Protein AF-A0A2A5GL91-F1 (afdb_monomer_lite)

Foldseek 3Di:
DDDPPDQDQDEPVCCVVVVVSLVVLCVQQVDPCLLVLNDTRPDPGSLVSLQSVCSNYLQPLSSLLSLLVVCLVQAPHDDPCCVPHPGSLVSLVSSCVVCVLQLSSLQSNLVSCVSNVVLVSSLVSLVSSCVSPVPDLSSLQSNLVSCLVVVVLVSSLVSQLVCLLVVNHDVPSQVSCVVVVNQDVVSVVSSVD

Structure (mmCIF, N/CA/C/O backbone):
data_AF-A0A2A5GL91-F1
#
_entry.id   AF-A0A2A5GL91-F1
#
loop_
_atom_site.group_PDB
_atom_site.id
_atom_site.type_symbol
_atom_site.label_atom_id
_atom_site.label_alt_id
_atom_site.label_comp_id
_atom_site.label_asym_id
_atom_site.label_entity_id
_atom_site.label_seq_id
_atom_site.pdbx_PDB_ins_code
_atom_site.Cartn_x
_atom_site.Cartn_y
_atom_site.Cartn_z
_atom_site.occupancy
_atom_site.B_iso_or_equiv
_atom_site.auth_seq_id
_atom_site.auth_comp_id
_atom_site.auth_asym_id
_atom_site.auth_atom_id
_atom_site.pdbx_PDB_model_num
ATOM 1 N N . MET A 1 1 ? 13.452 -8.573 -39.495 1.00 37.97 1 MET A N 1
ATOM 2 C CA . MET A 1 1 ? 13.545 -8.989 -38.080 1.00 37.97 1 MET A CA 1
ATOM 3 C C . MET A 1 1 ? 12.622 -8.061 -37.308 1.00 37.97 1 MET A C 1
ATOM 5 O O . MET A 1 1 ? 12.926 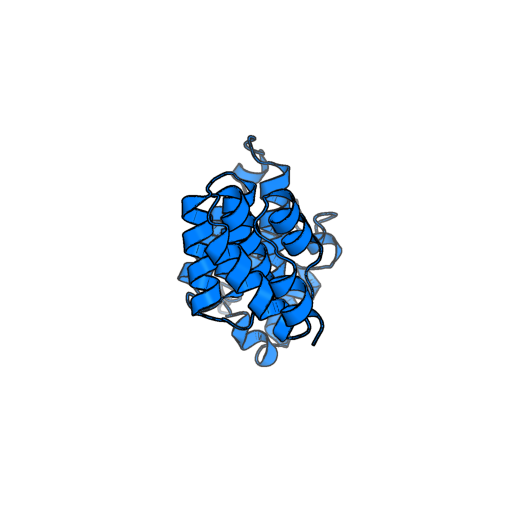-6.880 -37.222 1.00 37.97 1 MET A O 1
ATOM 9 N N . GLN A 1 2 ? 11.429 -8.519 -36.927 1.00 33.16 2 GLN A N 1
ATOM 10 C CA . GLN A 1 2 ? 10.478 -7.681 -36.189 1.00 33.16 2 GLN A CA 1
ATOM 11 C C . GLN A 1 2 ? 11.080 -7.364 -34.820 1.00 33.16 2 GLN A C 1
ATOM 13 O O . GLN A 1 2 ? 11.361 -8.272 -34.041 1.00 33.16 2 GLN A O 1
ATOM 18 N N . VAL A 1 3 ? 11.326 -6.080 -34.561 1.00 39.41 3 VAL A N 1
ATOM 19 C CA . VAL A 1 3 ? 11.657 -5.580 -33.228 1.00 39.41 3 VAL A CA 1
ATOM 20 C C . VAL A 1 3 ? 10.452 -5.913 -32.357 1.00 39.41 3 VAL A C 1
ATOM 22 O O . VAL A 1 3 ? 9.339 -5.483 -32.651 1.00 39.41 3 VAL A O 1
ATOM 25 N N . GLN A 1 4 ? 10.650 -6.751 -31.345 1.00 40.34 4 GLN A N 1
ATOM 26 C CA . GLN A 1 4 ? 9.625 -7.086 -30.366 1.00 40.34 4 GLN A CA 1
ATOM 27 C C . GLN A 1 4 ? 9.397 -5.836 -29.503 1.00 40.34 4 GLN A C 1
ATOM 29 O O . GLN A 1 4 ? 9.987 -5.671 -28.437 1.00 40.34 4 GLN A O 1
ATOM 34 N N . GLU A 1 5 ? 8.637 -4.876 -30.031 1.00 46.44 5 GLU A N 1
ATOM 35 C CA . GLU A 1 5 ? 8.349 -3.622 -29.351 1.00 46.44 5 GLU A CA 1
ATOM 36 C C . GLU A 1 5 ? 7.413 -3.885 -28.166 1.00 46.44 5 GLU A C 1
ATOM 38 O O . GLU A 1 5 ? 6.224 -4.152 -28.330 1.00 46.44 5 GLU A O 1
ATOM 43 N N . ASN A 1 6 ? 7.998 -3.740 -26.973 1.00 61.31 6 ASN A N 1
ATOM 44 C CA . ASN A 1 6 ? 7.427 -3.761 -25.623 1.00 61.31 6 ASN A CA 1
ATOM 45 C C . ASN A 1 6 ? 7.488 -5.112 -24.893 1.00 61.31 6 ASN A C 1
ATOM 47 O O . ASN A 1 6 ? 6.685 -6.018 -25.085 1.00 61.31 6 ASN A O 1
ATOM 51 N N . PHE A 1 7 ? 8.445 -5.195 -23.967 1.00 87.00 7 PHE A N 1
ATOM 52 C CA . PHE A 1 7 ? 8.524 -6.235 -22.950 1.00 87.00 7 PHE A CA 1
ATOM 53 C C . PHE A 1 7 ? 7.403 -6.029 -21.908 1.00 87.00 7 PHE A C 1
ATOM 55 O O . PHE A 1 7 ? 7.439 -5.067 -21.136 1.00 87.00 7 PHE A O 1
ATOM 62 N N . GLY A 1 8 ? 6.407 -6.922 -21.896 1.00 90.62 8 GLY A N 1
ATOM 63 C CA . GLY A 1 8 ? 5.204 -6.828 -21.053 1.00 90.62 8 GLY A CA 1
ATOM 64 C C . GLY A 1 8 ? 4.044 -6.049 -21.708 1.00 90.62 8 GLY A C 1
ATOM 65 O O . GLY A 1 8 ? 4.096 -5.761 -22.903 1.00 90.62 8 GLY A O 1
ATOM 66 N N . PRO A 1 9 ? 2.985 -5.682 -20.958 1.00 95.62 9 PRO A N 1
ATOM 67 C CA . PRO A 1 9 ? 2.848 -5.811 -19.508 1.00 95.62 9 PRO A CA 1
ATOM 68 C C . PRO A 1 9 ? 2.489 -7.233 -19.040 1.00 95.62 9 PRO A C 1
ATOM 70 O O . PRO A 1 9 ? 1.650 -7.900 -19.638 1.00 95.62 9 PRO A O 1
ATOM 73 N N . PHE A 1 10 ? 3.067 -7.655 -17.916 1.00 97.06 10 PHE A N 1
ATOM 74 C CA . PHE A 1 10 ? 2.795 -8.917 -17.227 1.00 97.06 10 PHE A CA 1
ATOM 75 C C . PHE A 1 10 ? 2.098 -8.677 -15.881 1.00 97.06 10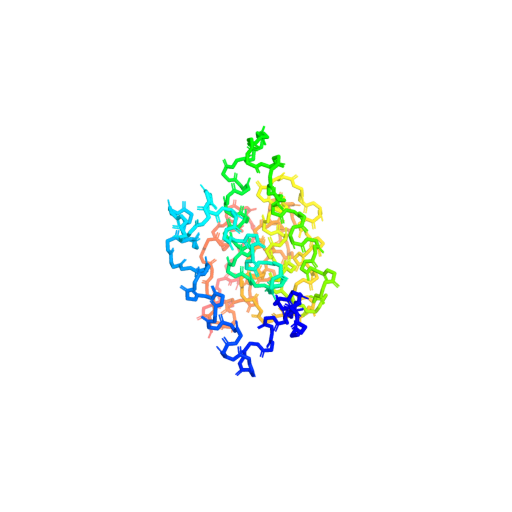 PHE A C 1
ATOM 77 O O . PHE A 1 10 ? 2.367 -7.685 -15.198 1.00 97.06 10 PHE A O 1
ATOM 84 N N . ASP A 1 11 ? 1.224 -9.603 -15.477 1.00 97.69 11 ASP A N 1
ATOM 85 C CA . ASP A 1 11 ? 0.590 -9.577 -14.154 1.00 97.69 11 ASP A CA 1
ATOM 86 C C . ASP A 1 11 ? 1.491 -10.222 -13.097 1.00 97.69 11 ASP A C 1
ATOM 88 O O . ASP A 1 11 ? 1.809 -11.411 -13.153 1.00 97.69 11 ASP A O 1
ATOM 92 N N . TYR A 1 12 ? 1.880 -9.433 -12.094 1.00 97.94 12 TYR A N 1
ATOM 93 C CA . TYR A 1 12 ? 2.732 -9.854 -10.984 1.00 97.94 12 TYR A CA 1
ATOM 94 C C . TYR A 1 12 ? 2.115 -10.977 -10.133 1.00 97.94 12 TYR A C 1
ATOM 96 O O . TYR A 1 12 ? 2.836 -11.746 -9.481 1.00 97.94 12 TYR A O 1
ATOM 104 N N . LEU A 1 13 ? 0.792 -11.142 -10.158 1.00 96.88 13 LEU A N 1
ATOM 105 C CA . LEU A 1 13 ? 0.115 -12.281 -9.541 1.00 96.88 13 LEU A CA 1
ATOM 106 C C . LEU A 1 13 ? 0.480 -13.603 -10.238 1.00 96.88 13 LEU A C 1
ATOM 108 O O . LEU A 1 13 ? 0.538 -14.638 -9.577 1.00 96.88 13 LEU A O 1
ATOM 112 N N . LEU A 1 14 ? 0.830 -13.563 -11.527 1.00 97.25 14 LEU A N 1
ATOM 113 C CA . LEU A 1 14 ? 1.235 -14.721 -12.334 1.00 97.25 14 LEU A CA 1
ATOM 114 C C . LEU A 1 14 ? 2.748 -14.968 -12.342 1.00 97.25 14 LEU A C 1
ATOM 116 O O . LEU A 1 14 ? 3.211 -15.904 -12.990 1.00 97.25 14 LEU A O 1
ATOM 120 N N . ARG A 1 15 ? 3.536 -14.181 -11.599 1.00 97.00 15 ARG A N 1
ATOM 121 C CA . ARG A 1 15 ? 5.010 -14.211 -11.645 1.00 97.00 15 ARG A CA 1
ATOM 122 C C . ARG A 1 15 ? 5.649 -15.588 -11.449 1.00 97.00 15 ARG A C 1
ATOM 124 O O . ARG A 1 15 ? 6.719 -15.841 -11.984 1.00 97.00 15 ARG A O 1
ATOM 131 N N . LYS A 1 16 ? 5.006 -16.484 -10.689 1.00 97.25 16 LYS A N 1
ATOM 132 C CA . LYS A 1 16 ? 5.509 -17.852 -10.468 1.00 97.25 16 LYS A CA 1
ATOM 133 C C . LYS A 1 16 ? 5.581 -18.658 -11.771 1.00 97.25 16 LYS A C 1
ATOM 135 O O . LYS A 1 16 ? 6.434 -19.528 -11.884 1.00 97.25 16 LYS A O 1
ATOM 140 N N . ASN A 1 17 ? 4.729 -18.330 -12.742 1.00 97.56 17 ASN A N 1
ATOM 141 C CA . ASN A 1 17 ? 4.685 -18.949 -14.067 1.00 97.56 17 ASN A CA 1
ATOM 142 C C . ASN A 1 17 ? 5.535 -18.191 -15.099 1.00 97.56 17 ASN A C 1
ATOM 144 O O . ASN A 1 17 ? 5.635 -18.624 -16.239 1.00 97.56 17 ASN A O 1
ATOM 148 N N . LEU A 1 18 ? 6.123 -17.059 -14.705 1.00 96.88 18 LEU A N 1
ATOM 149 C CA . LEU A 1 18 ? 6.884 -16.147 -15.559 1.00 96.88 18 LEU A CA 1
ATOM 150 C C . LEU A 1 18 ? 8.255 -15.805 -14.929 1.00 96.88 18 LEU A C 1
ATOM 152 O O . LEU A 1 18 ? 8.594 -14.627 -14.763 1.00 96.88 18 LEU A O 1
ATOM 156 N N . PRO A 1 19 ? 9.044 -16.805 -14.479 1.00 96.88 19 PRO A N 1
ATOM 157 C CA . PRO A 1 19 ? 10.279 -16.552 -13.736 1.00 96.88 19 PRO A CA 1
ATOM 158 C C . PRO A 1 19 ? 11.371 -15.918 -14.604 1.00 96.88 19 PRO A C 1
ATOM 160 O O . PRO A 1 19 ? 12.200 -15.162 -14.095 1.00 96.88 19 PRO A O 1
ATOM 163 N N . ASN A 1 20 ? 11.374 -16.194 -15.911 1.00 95.69 20 ASN A N 1
ATOM 164 C CA . ASN A 1 20 ? 12.341 -15.619 -16.841 1.00 95.69 20 ASN A CA 1
ATOM 165 C C . ASN A 1 20 ? 12.035 -14.140 -17.079 1.00 95.69 20 ASN A C 1
ATOM 167 O O . ASN A 1 20 ? 12.923 -13.297 -16.962 1.00 95.69 20 ASN A O 1
ATOM 171 N N . GLU A 1 21 ? 10.768 -13.817 -17.325 1.00 96.62 21 GLU A N 1
ATOM 172 C CA . GLU A 1 21 ? 10.291 -12.461 -17.561 1.00 96.62 21 GLU A CA 1
ATOM 173 C C . GLU A 1 21 ? 10.467 -11.596 -16.309 1.00 96.62 21 GLU A C 1
ATOM 175 O O . GLU A 1 21 ? 10.938 -10.457 -16.383 1.00 96.62 21 GLU A O 1
ATOM 180 N N . LEU A 1 22 ? 10.140 -12.141 -15.132 1.00 97.31 22 LEU A N 1
ATOM 181 C CA . LEU A 1 22 ? 10.366 -11.436 -13.875 1.00 97.31 22 LEU A CA 1
ATOM 182 C C . LEU A 1 22 ? 11.867 -11.254 -13.647 1.00 97.31 22 LEU A C 1
ATOM 184 O O . LEU A 1 22 ? 12.324 -10.163 -13.311 1.00 97.31 22 LEU A O 1
ATOM 188 N N . GLY A 1 23 ? 12.637 -12.319 -13.877 1.00 96.38 23 GLY A N 1
ATOM 189 C CA . GLY A 1 23 ? 14.073 -12.341 -13.669 1.00 96.38 23 GLY A CA 1
ATOM 190 C C . GLY A 1 23 ? 14.830 -11.337 -14.531 1.00 96.38 23 GLY A C 1
ATOM 191 O O . GLY A 1 23 ? 15.835 -10.819 -14.058 1.00 96.38 23 GLY A O 1
ATOM 192 N N . ILE A 1 24 ? 14.378 -11.039 -15.753 1.00 94.12 24 ILE A N 1
ATOM 193 C CA . ILE A 1 24 ? 14.968 -9.988 -16.598 1.00 94.12 24 ILE A CA 1
ATOM 194 C C . ILE A 1 24 ? 14.813 -8.623 -15.919 1.00 94.12 24 ILE A C 1
ATOM 196 O O . ILE A 1 24 ? 15.778 -7.874 -15.783 1.00 94.12 24 ILE A O 1
ATOM 200 N N . VAL A 1 25 ? 13.615 -8.305 -15.434 1.00 95.00 25 VAL A N 1
ATOM 201 C CA . VAL A 1 25 ? 13.350 -6.994 -14.834 1.00 95.00 25 VAL A CA 1
ATOM 202 C C . VAL A 1 25 ? 14.010 -6.861 -13.466 1.00 95.00 25 VAL A C 1
ATOM 204 O O . VAL A 1 25 ? 14.700 -5.874 -13.230 1.00 95.00 25 VAL A O 1
ATOM 207 N N . GLU A 1 26 ? 13.874 -7.847 -12.578 1.00 96.88 26 GLU A N 1
ATOM 208 C CA . GLU A 1 26 ? 14.447 -7.764 -11.228 1.00 96.88 26 GLU A CA 1
ATOM 209 C C . GLU A 1 26 ? 15.986 -7.816 -11.223 1.00 96.88 26 GLU A C 1
ATOM 211 O O . GLU A 1 26 ? 16.608 -7.219 -10.346 1.00 96.88 26 GLU A O 1
ATOM 216 N N . ARG A 1 27 ? 16.629 -8.453 -12.215 1.00 95.19 27 ARG A N 1
ATOM 217 C CA . ARG A 1 27 ? 18.102 -8.468 -12.312 1.00 95.19 27 ARG A CA 1
ATOM 218 C C . ARG A 1 27 ? 18.687 -7.208 -12.937 1.00 95.19 27 ARG A C 1
ATOM 220 O O . ARG A 1 27 ? 19.721 -6.745 -12.467 1.00 95.19 27 ARG A O 1
ATOM 227 N N . TYR A 1 28 ? 18.063 -6.675 -13.987 1.00 94.00 28 TYR A N 1
ATOM 228 C CA . TYR A 1 28 ? 18.673 -5.612 -14.796 1.00 94.00 28 TYR A CA 1
ATOM 229 C C . TYR A 1 28 ? 18.075 -4.222 -14.569 1.00 94.00 28 TYR A C 1
ATOM 231 O O . TYR A 1 28 ? 18.703 -3.234 -14.938 1.00 94.00 28 TYR A O 1
ATOM 239 N N . HIS A 1 29 ? 16.907 -4.128 -13.927 1.00 95.06 29 HIS A N 1
ATOM 240 C CA . HIS A 1 29 ? 16.239 -2.852 -13.663 1.00 95.06 29 HIS A CA 1
ATOM 241 C C . HIS A 1 29 ? 15.840 -2.686 -12.195 1.00 95.06 29 HIS A C 1
ATOM 243 O O . HIS A 1 29 ? 16.032 -1.619 -11.631 1.00 95.06 29 HIS A O 1
ATOM 249 N N . PHE A 1 30 ? 15.336 -3.717 -11.520 1.00 97.56 30 PHE A N 1
ATOM 250 C CA . PHE A 1 30 ? 14.833 -3.599 -10.148 1.00 97.56 30 PHE A CA 1
ATOM 251 C C . PHE A 1 30 ? 15.733 -4.287 -9.111 1.00 97.56 30 PHE A C 1
ATOM 253 O O . PHE A 1 30 ? 15.306 -5.168 -8.365 1.00 97.56 30 PHE A O 1
ATOM 260 N N . THR A 1 31 ? 16.998 -3.860 -9.062 1.00 97.25 31 THR A N 1
ATOM 261 C CA . THR A 1 31 ? 17.990 -4.346 -8.090 1.00 97.25 31 THR A CA 1
ATOM 262 C C . THR A 1 31 ? 17.689 -3.852 -6.665 1.00 97.25 31 THR A C 1
ATOM 264 O O . THR A 1 31 ? 16.931 -2.891 -6.487 1.00 97.25 31 THR A O 1
ATOM 267 N N . PRO A 1 32 ? 18.317 -4.426 -5.617 1.00 97.69 32 PRO A N 1
ATOM 268 C CA . PRO A 1 32 ? 18.161 -3.937 -4.244 1.00 97.69 32 PRO A CA 1
ATOM 269 C C . PRO A 1 32 ? 18.491 -2.445 -4.070 1.00 97.69 32 PRO A C 1
ATOM 271 O O . PRO A 1 32 ? 17.826 -1.748 -3.305 1.00 97.69 32 PRO A O 1
ATOM 274 N N . GLN A 1 33 ? 19.482 -1.926 -4.802 1.00 97.50 33 GLN A N 1
ATOM 275 C CA . GLN A 1 33 ? 19.852 -0.508 -4.784 1.00 97.50 33 GLN A CA 1
ATOM 276 C C . GLN A 1 33 ? 18.739 0.368 -5.372 1.00 97.50 33 GLN A C 1
ATOM 278 O O . GLN A 1 33 ? 18.434 1.427 -4.817 1.00 97.50 33 GLN A O 1
ATOM 283 N N . VAL A 1 34 ? 18.097 -0.088 -6.450 1.00 97.94 34 VAL A N 1
ATOM 284 C CA . VAL A 1 34 ? 16.959 0.605 -7.067 1.00 97.94 34 VAL A CA 1
ATOM 285 C C . VAL A 1 34 ? 15.742 0.570 -6.147 1.00 97.94 34 VAL A C 1
ATOM 287 O O . VAL A 1 34 ? 15.126 1.606 -5.892 1.00 97.94 34 VAL A O 1
ATOM 290 N N . GLU A 1 35 ? 15.429 -0.593 -5.574 1.00 98.25 35 GLU A N 1
ATOM 291 C CA . GLU A 1 35 ? 14.321 -0.767 -4.631 1.00 98.25 35 GLU A CA 1
ATOM 292 C C . GLU A 1 35 ? 14.457 0.155 -3.406 1.00 98.25 35 GLU A C 1
ATOM 294 O O . GLU A 1 35 ? 13.474 0.738 -2.928 1.00 98.25 35 GLU A O 1
ATOM 299 N N . GLN A 1 36 ? 15.685 0.337 -2.917 1.00 97.62 36 GLN A N 1
ATOM 300 C CA . GLN A 1 36 ? 15.999 1.207 -1.784 1.00 97.62 36 GLN A CA 1
ATOM 301 C C . GLN A 1 36 ? 16.105 2.697 -2.148 1.00 97.62 36 GLN A C 1
ATOM 303 O O . GLN A 1 36 ? 16.205 3.519 -1.233 1.00 97.62 36 GLN A O 1
ATOM 308 N N . LEU A 1 37 ? 15.977 3.051 -3.434 1.00 96.38 37 LEU A N 1
ATOM 309 C CA . LEU A 1 37 ? 16.132 4.407 -3.972 1.00 96.38 37 LEU A CA 1
ATOM 310 C C . LEU A 1 37 ? 17.553 4.974 -3.772 1.00 96.38 37 LEU A C 1
ATOM 312 O O . LEU A 1 37 ? 17.698 6.159 -3.484 1.00 96.38 37 LEU A O 1
ATOM 316 N N . ILE A 1 38 ? 18.583 4.127 -3.883 1.00 95.31 38 ILE A N 1
ATOM 317 C CA . ILE A 1 38 ? 19.993 4.492 -3.656 1.00 95.31 38 ILE A CA 1
ATOM 318 C C . ILE A 1 38 ? 20.693 4.864 -4.967 1.00 95.31 38 ILE A C 1
ATOM 320 O O . ILE A 1 38 ? 21.258 5.948 -5.067 1.00 95.31 38 ILE A O 1
ATOM 324 N N . ALA A 1 39 ? 20.665 3.980 -5.968 1.00 92.56 39 ALA A N 1
ATOM 325 C CA . ALA A 1 39 ? 21.364 4.180 -7.241 1.00 92.56 39 ALA A CA 1
ATOM 326 C C . ALA A 1 39 ? 20.628 3.479 -8.403 1.00 92.56 39 ALA A C 1
ATOM 328 O O . ALA A 1 39 ? 20.011 2.435 -8.169 1.00 92.56 39 ALA A O 1
ATOM 329 N N . PRO A 1 40 ? 20.670 4.030 -9.635 1.00 92.12 40 PRO A N 1
ATOM 330 C CA . PRO A 1 40 ? 20.182 3.350 -10.835 1.00 92.12 40 PRO A CA 1
ATOM 331 C C . PRO A 1 40 ? 21.152 2.253 -11.306 1.00 92.12 40 PRO A C 1
ATOM 333 O O . PRO A 1 40 ? 22.298 2.202 -10.862 1.00 92.12 40 PRO A O 1
ATOM 336 N N . VAL A 1 41 ? 20.701 1.400 -12.234 1.00 87.75 41 VAL A N 1
ATOM 337 C CA . VAL A 1 41 ? 21.559 0.390 -12.883 1.00 87.75 41 VAL A CA 1
ATOM 338 C C . VAL A 1 41 ? 22.235 0.974 -14.119 1.00 87.75 41 VAL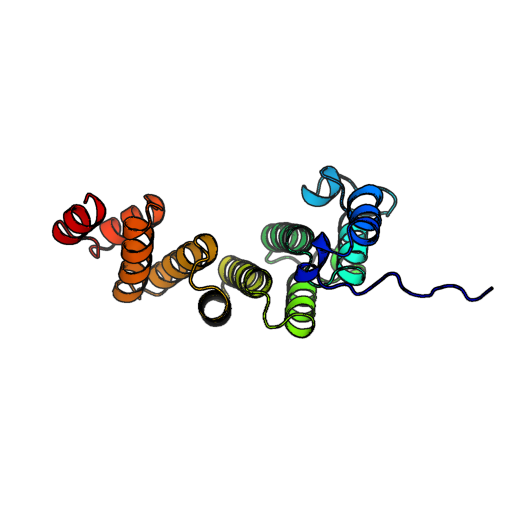 A C 1
ATOM 340 O O . VAL A 1 41 ? 23.455 0.935 -14.237 1.00 87.75 41 VAL A O 1
ATOM 343 N N . SER A 1 42 ? 21.443 1.513 -15.046 1.00 82.12 42 SER A N 1
ATOM 344 C CA . SER A 1 42 ? 21.928 2.003 -16.346 1.00 82.12 42 SER A CA 1
ATOM 345 C C . SER A 1 42 ? 21.266 3.307 -16.790 1.00 82.12 42 SER A C 1
ATOM 347 O O . SER A 1 42 ? 21.828 4.065 -17.577 1.00 82.12 42 SER A O 1
ATOM 349 N N . SER A 1 43 ? 20.073 3.601 -16.279 1.00 79.38 43 SER A N 1
ATOM 350 C CA . SER A 1 43 ? 19.371 4.851 -16.534 1.00 79.38 43 SER A CA 1
ATOM 351 C C . SER A 1 43 ? 19.981 6.026 -15.766 1.00 79.38 43 SER A C 1
ATOM 353 O O . SER A 1 43 ? 20.660 5.875 -14.754 1.00 79.38 43 SER A O 1
ATOM 355 N N . VAL A 1 44 ? 19.666 7.240 -16.224 1.00 85.06 44 VAL A N 1
ATOM 356 C CA . VAL A 1 44 ? 20.131 8.496 -15.606 1.00 85.06 44 VAL A CA 1
ATOM 357 C C . VAL A 1 44 ? 19.624 8.665 -14.165 1.00 85.06 44 VAL A C 1
ATOM 359 O O . VAL A 1 44 ? 20.203 9.418 -13.389 1.00 85.06 44 VAL A O 1
ATOM 362 N N . HIS A 1 45 ? 18.516 8.014 -13.796 1.00 91.62 45 HIS A N 1
ATOM 363 C CA . HIS A 1 45 ? 17.877 8.218 -12.500 1.00 91.62 45 HIS A CA 1
ATOM 364 C C . HIS A 1 45 ? 17.140 6.965 -12.029 1.00 91.62 45 HIS A C 1
ATOM 366 O O . HIS A 1 45 ? 16.488 6.302 -12.829 1.00 91.62 45 HIS A O 1
ATOM 372 N N . VAL A 1 46 ? 17.128 6.705 -10.718 1.00 95.00 46 VAL A N 1
ATOM 373 C CA . VAL A 1 46 ? 16.503 5.503 -10.131 1.00 95.00 46 VAL A CA 1
ATOM 374 C C . VAL A 1 46 ? 15.019 5.344 -10.493 1.00 95.00 46 VAL A C 1
ATOM 376 O O . VAL A 1 46 ? 14.541 4.243 -10.746 1.00 95.00 46 VAL A O 1
ATOM 379 N N . LEU A 1 47 ? 14.288 6.456 -10.612 1.00 95.50 47 LEU A N 1
ATOM 380 C CA . LEU A 1 47 ? 12.883 6.444 -11.043 1.00 95.50 47 LEU A CA 1
ATOM 381 C C . LEU A 1 47 ? 12.700 5.984 -12.497 1.00 95.50 47 LEU A C 1
ATOM 383 O O . LEU A 1 47 ? 11.608 5.545 -12.850 1.00 95.50 47 LEU A O 1
ATOM 387 N N . GLY A 1 48 ? 13.738 6.063 -13.331 1.00 95.19 48 GLY A N 1
ATOM 388 C CA . GLY A 1 48 ? 13.739 5.512 -14.683 1.00 95.19 48 GLY A CA 1
ATOM 389 C C . GLY A 1 48 ? 13.696 3.989 -14.673 1.00 95.19 48 GLY A C 1
ATOM 390 O O . GLY A 1 48 ? 12.847 3.410 -15.348 1.00 95.19 48 GLY A O 1
ATOM 391 N N . GLU A 1 49 ? 14.514 3.356 -13.832 1.00 95.50 49 GLU A N 1
ATOM 392 C CA . GLU A 1 49 ? 14.503 1.900 -13.639 1.00 95.50 49 GLU A CA 1
ATOM 393 C C . GLU A 1 49 ? 13.167 1.398 -13.086 1.00 95.50 49 GLU A C 1
ATOM 395 O O . GLU A 1 49 ? 12.588 0.418 -13.563 1.00 95.50 49 GLU A O 1
ATOM 400 N N . ILE A 1 50 ? 12.632 2.114 -12.094 1.00 97.31 50 ILE A N 1
ATOM 401 C CA . ILE A 1 50 ? 11.335 1.780 -11.505 1.00 97.31 50 ILE A CA 1
ATOM 402 C C . ILE A 1 50 ? 10.219 1.991 -12.539 1.00 97.31 50 ILE A C 1
ATOM 404 O O . ILE A 1 50 ? 9.323 1.160 -12.656 1.00 97.31 50 ILE A O 1
ATOM 408 N N . SER A 1 51 ? 10.292 3.050 -13.352 1.00 96.38 51 SER A N 1
ATOM 409 C CA . SER A 1 51 ? 9.329 3.284 -14.436 1.00 96.38 51 SER A CA 1
ATOM 410 C C . SER A 1 51 ? 9.388 2.193 -15.504 1.00 96.38 51 SER A C 1
ATOM 412 O O . SER A 1 51 ? 8.341 1.783 -15.997 1.00 96.38 51 SER A O 1
ATOM 414 N N . TYR A 1 52 ? 10.579 1.709 -15.870 1.00 95.56 52 TYR A N 1
ATOM 415 C CA . TYR A 1 52 ? 10.725 0.566 -16.775 1.00 95.56 52 TYR A CA 1
ATOM 416 C C . TYR A 1 52 ? 10.064 -0.681 -16.179 1.00 95.56 52 TYR A C 1
ATOM 418 O O . TYR A 1 52 ? 9.207 -1.302 -16.808 1.00 95.56 52 TYR A O 1
ATOM 426 N N . THR A 1 53 ? 10.378 -0.967 -14.915 1.00 97.19 53 THR A N 1
ATOM 427 C CA . THR A 1 53 ? 9.810 -2.083 -14.154 1.00 97.19 53 THR A CA 1
ATOM 428 C C . THR A 1 53 ? 8.282 -2.040 -14.139 1.00 97.19 53 THR A C 1
ATOM 430 O O . THR A 1 53 ? 7.644 -3.050 -14.406 1.00 97.19 5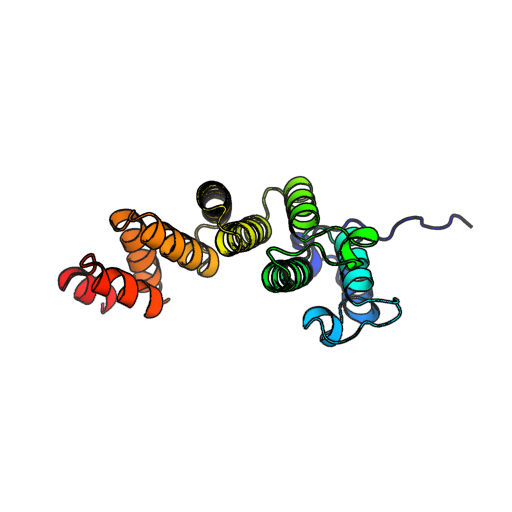3 THR A O 1
ATOM 433 N N . LEU A 1 54 ? 7.678 -0.870 -13.912 1.00 97.88 54 LEU A N 1
ATOM 434 C CA . LEU A 1 54 ? 6.220 -0.692 -13.850 1.00 97.88 54 LEU A CA 1
ATOM 435 C C . LEU A 1 54 ? 5.531 -0.617 -15.222 1.00 97.88 54 LEU A C 1
ATOM 437 O O . LEU A 1 54 ? 4.314 -0.777 -15.314 1.00 97.88 54 LEU A O 1
ATOM 441 N N . LYS A 1 55 ? 6.275 -0.392 -16.310 1.00 97.00 55 LYS A N 1
ATOM 442 C CA . LYS A 1 55 ? 5.753 -0.602 -17.671 1.00 97.00 55 LYS A CA 1
ATOM 443 C C . LYS A 1 55 ? 5.650 -2.093 -17.979 1.00 97.00 55 LYS A C 1
ATOM 445 O O . LYS A 1 55 ? 4.615 -2.517 -18.488 1.00 97.00 55 LYS A O 1
ATOM 450 N N . ALA A 1 56 ? 6.688 -2.851 -17.624 1.00 97.12 56 ALA A N 1
ATOM 451 C CA . ALA A 1 56 ? 6.758 -4.293 -17.825 1.00 97.12 56 ALA A CA 1
ATOM 452 C C . ALA A 1 56 ? 5.847 -5.077 -16.868 1.00 97.12 56 ALA A C 1
ATOM 454 O O . ALA A 1 56 ? 5.242 -6.059 -17.274 1.00 97.12 56 ALA A O 1
ATOM 455 N N . TRP A 1 57 ? 5.715 -4.635 -15.618 1.00 98.12 57 TRP A N 1
ATOM 456 C CA . TRP A 1 57 ? 4.943 -5.290 -14.561 1.00 98.12 57 TRP A CA 1
ATOM 457 C C . TRP A 1 57 ? 4.106 -4.250 -13.800 1.00 98.12 57 TRP A C 1
ATOM 459 O O . TRP A 1 57 ? 4.531 -3.754 -12.751 1.00 98.12 57 TRP A O 1
ATOM 469 N N . PRO A 1 58 ? 2.918 -3.871 -14.308 1.00 98.50 58 PRO A N 1
ATOM 470 C CA . PRO A 1 58 ? 2.165 -2.739 -13.766 1.00 98.50 58 PRO A CA 1
ATOM 471 C C . PRO A 1 58 ? 1.783 -2.867 -12.291 1.00 98.50 58 PRO A C 1
ATOM 473 O O . PRO A 1 58 ? 1.772 -1.863 -11.586 1.00 98.50 58 PRO A O 1
ATOM 476 N N . ASN A 1 59 ? 1.509 -4.079 -11.806 1.00 98.44 59 ASN A N 1
ATOM 477 C CA . ASN A 1 59 ? 1.216 -4.367 -10.400 1.00 98.44 59 ASN A CA 1
ATOM 478 C C . ASN A 1 59 ? 2.419 -4.935 -9.624 1.00 98.44 59 ASN A C 1
ATOM 480 O O . ASN A 1 59 ? 2.248 -5.623 -8.619 1.00 98.44 59 ASN A O 1
ATOM 484 N N . HIS A 1 60 ? 3.656 -4.639 -10.039 1.00 98.62 60 HIS A N 1
ATOM 485 C CA . HIS A 1 60 ? 4.850 -5.027 -9.288 1.00 98.62 60 HIS A CA 1
ATOM 486 C C . HIS A 1 60 ? 4.908 -4.311 -7.931 1.00 98.62 60 HIS A C 1
ATOM 488 O O . HIS A 1 60 ? 5.456 -3.215 -7.798 1.00 98.62 60 HIS A O 1
ATOM 494 N N . HIS A 1 61 ? 4.370 -4.952 -6.893 1.00 98.31 61 HIS A N 1
ATOM 495 C CA . HIS A 1 61 ? 4.154 -4.337 -5.581 1.00 98.31 61 HIS A CA 1
ATOM 496 C C . HIS A 1 61 ? 5.417 -3.715 -4.958 1.00 98.31 61 HIS A C 1
ATOM 498 O O . HIS A 1 61 ? 5.340 -2.625 -4.397 1.00 98.31 61 HIS A O 1
ATOM 504 N N . ARG A 1 62 ? 6.594 -4.345 -5.103 1.00 98.62 62 ARG A N 1
ATOM 505 C CA . ARG A 1 62 ? 7.869 -3.788 -4.605 1.00 98.62 62 ARG A CA 1
ATOM 506 C C . ARG A 1 62 ? 8.236 -2.464 -5.286 1.00 98.62 62 ARG A C 1
ATOM 508 O O . ARG A 1 62 ? 8.464 -1.470 -4.605 1.00 98.62 62 ARG A O 1
ATOM 515 N N . ALA A 1 63 ? 8.200 -2.420 -6.618 1.00 98.69 63 ALA A N 1
ATOM 516 C CA . ALA A 1 63 ? 8.447 -1.214 -7.404 1.00 98.69 63 ALA A CA 1
ATOM 517 C C . ALA A 1 63 ? 7.417 -0.107 -7.124 1.00 98.69 63 ALA A C 1
ATOM 519 O O . ALA A 1 63 ? 7.787 1.056 -6.946 1.00 98.69 63 ALA A O 1
ATOM 520 N N . LEU A 1 64 ? 6.134 -0.464 -6.987 1.00 98.81 64 LEU A N 1
ATOM 521 C CA . LEU A 1 64 ? 5.084 0.468 -6.563 1.00 98.81 64 LEU A CA 1
ATOM 522 C C . LEU A 1 64 ? 5.364 1.039 -5.168 1.00 98.81 64 LEU A C 1
ATOM 524 O O . LEU A 1 64 ? 5.212 2.242 -4.952 1.00 98.81 64 LEU A O 1
ATOM 528 N N . ASN A 1 65 ? 5.820 0.208 -4.229 1.00 98.75 65 ASN A N 1
ATOM 529 C CA . ASN A 1 65 ? 6.192 0.649 -2.890 1.00 98.75 65 ASN A CA 1
ATOM 530 C C . ASN A 1 65 ? 7.427 1.571 -2.903 1.00 98.75 65 ASN A C 1
ATOM 532 O O . ASN A 1 65 ? 7.472 2.544 -2.150 1.00 98.75 65 ASN A O 1
ATOM 536 N N . SER A 1 66 ? 8.407 1.341 -3.782 1.00 98.62 66 SER A N 1
ATOM 537 C CA . SER A 1 66 ? 9.525 2.275 -3.982 1.00 98.62 66 SER A CA 1
ATOM 538 C C . SER A 1 66 ? 9.042 3.631 -4.509 1.00 98.62 66 SER A C 1
ATOM 540 O O . SER A 1 66 ? 9.424 4.661 -3.948 1.00 98.62 66 SER A O 1
ATOM 542 N N . MET A 1 67 ? 8.134 3.659 -5.496 1.00 98.31 67 MET A N 1
ATOM 543 C CA . MET A 1 67 ? 7.514 4.914 -5.959 1.00 98.31 67 MET A CA 1
ATOM 544 C C . MET A 1 67 ? 6.751 5.616 -4.837 1.00 98.31 67 MET A C 1
ATOM 546 O O . MET A 1 67 ? 6.898 6.824 -4.656 1.00 98.31 67 MET A O 1
ATOM 550 N N . LEU A 1 68 ? 5.968 4.870 -4.055 1.00 98.31 68 LEU A N 1
ATOM 551 C CA . LEU A 1 68 ? 5.239 5.388 -2.900 1.00 98.31 68 LEU A CA 1
ATOM 552 C C . LEU A 1 68 ? 6.192 6.039 -1.895 1.00 98.31 68 LEU A C 1
ATOM 554 O O . LEU A 1 68 ? 5.982 7.189 -1.511 1.00 98.31 68 LEU A O 1
ATOM 558 N N . ARG A 1 69 ? 7.259 5.341 -1.489 1.00 97.94 69 ARG A N 1
ATOM 559 C CA . ARG A 1 69 ? 8.254 5.856 -0.532 1.00 97.94 69 ARG A CA 1
ATOM 560 C C . ARG A 1 69 ? 8.912 7.134 -1.039 1.00 97.94 69 ARG A C 1
ATOM 562 O O . ARG A 1 69 ? 9.064 8.076 -0.263 1.00 97.94 69 ARG A O 1
ATOM 569 N N . HIS A 1 70 ? 9.264 7.186 -2.323 1.00 97.19 70 HIS A N 1
ATOM 570 C CA . HIS A 1 70 ? 9.758 8.409 -2.951 1.00 97.19 70 HIS A CA 1
ATOM 571 C C . HIS A 1 70 ? 8.716 9.532 -2.859 1.00 97.19 70 HIS A C 1
ATOM 573 O O . HIS A 1 70 ? 9.009 10.616 -2.360 1.00 97.19 70 HIS A O 1
ATOM 579 N N . ARG A 1 71 ? 7.473 9.257 -3.267 1.00 96.50 71 ARG A N 1
ATOM 580 C CA . ARG A 1 71 ? 6.394 10.249 -3.308 1.00 96.50 71 ARG A CA 1
ATOM 581 C C . ARG A 1 71 ? 6.061 10.838 -1.942 1.00 96.50 71 ARG A C 1
ATOM 583 O O . ARG A 1 71 ? 5.827 12.043 -1.871 1.00 96.50 71 ARG A O 1
ATOM 590 N N . VAL A 1 72 ? 6.054 10.014 -0.893 1.00 96.25 72 VAL A N 1
ATOM 591 C CA . VAL A 1 72 ? 5.834 10.447 0.496 1.00 96.25 72 VAL A CA 1
ATOM 592 C C . VAL A 1 72 ? 6.978 11.341 0.980 1.00 96.25 72 VAL A C 1
ATOM 594 O O . VAL A 1 72 ? 6.713 12.368 1.595 1.00 96.25 72 VAL A O 1
ATOM 597 N N . ARG A 1 73 ? 8.241 11.011 0.664 1.00 95.69 73 ARG A N 1
ATOM 598 C CA . ARG A 1 73 ? 9.406 11.851 1.016 1.00 95.69 73 ARG A CA 1
ATOM 599 C C . ARG A 1 73 ? 9.376 13.216 0.332 1.00 95.69 73 ARG A C 1
ATOM 601 O O . ARG A 1 73 ? 9.799 14.198 0.927 1.00 95.69 73 ARG A O 1
ATOM 608 N N . THR A 1 74 ? 8.877 13.277 -0.901 1.00 94.62 74 THR A N 1
ATOM 609 C CA . THR A 1 74 ? 8.759 14.519 -1.678 1.00 94.62 74 THR A CA 1
ATOM 610 C C . THR A 1 74 ? 7.340 15.099 -1.639 1.00 94.62 74 THR A C 1
ATOM 612 O O . THR A 1 74 ? 6.931 15.806 -2.565 1.00 94.62 74 THR A O 1
ATOM 615 N N . TRP A 1 75 ? 6.515 14.732 -0.653 1.00 91.62 75 TRP A N 1
ATOM 616 C CA . TRP A 1 75 ? 5.161 15.276 -0.551 1.00 91.62 75 TRP A CA 1
ATOM 617 C C . TRP A 1 75 ? 5.199 16.780 -0.259 1.00 91.62 75 TRP A C 1
ATOM 619 O O . TRP A 1 75 ? 6.096 17.267 0.418 1.00 91.62 75 TRP A O 1
ATOM 629 N N . GLY A 1 76 ? 4.252 17.533 -0.824 1.00 90.31 76 GLY A N 1
ATOM 630 C CA . GLY A 1 76 ? 4.228 18.999 -0.731 1.00 90.31 76 GLY A CA 1
ATOM 631 C C . GLY A 1 76 ? 5.185 19.736 -1.678 1.00 90.31 76 GLY A C 1
ATOM 632 O O . GLY A 1 76 ? 5.055 20.946 -1.829 1.00 90.31 76 GLY A O 1
ATOM 633 N N . SER A 1 77 ? 6.088 19.036 -2.375 1.00 92.12 77 SER A N 1
ATOM 634 C CA . SER A 1 77 ? 6.912 19.609 -3.444 1.00 92.12 77 SER A CA 1
ATOM 635 C C . SER A 1 77 ? 6.577 19.009 -4.812 1.00 92.12 77 SER A C 1
ATOM 637 O O . SER A 1 77 ? 5.893 17.984 -4.928 1.00 92.12 77 SER A O 1
ATOM 639 N N . ARG A 1 78 ? 7.067 19.663 -5.873 1.00 85.94 78 ARG A N 1
ATOM 640 C CA . ARG A 1 78 ? 7.021 19.155 -7.248 1.00 85.94 78 ARG A CA 1
ATOM 641 C C . ARG A 1 78 ? 8.450 18.930 -7.760 1.00 85.94 78 ARG A C 1
ATOM 643 O O . ARG A 1 78 ? 9.005 19.824 -8.397 1.00 85.94 78 ARG A O 1
ATOM 650 N N . PRO A 1 79 ? 9.062 17.776 -7.443 1.00 89.44 79 PRO A N 1
ATOM 651 C CA . PRO A 1 79 ? 10.423 17.459 -7.869 1.00 89.44 79 PRO A CA 1
ATOM 652 C C . PRO A 1 79 ? 10.563 17.508 -9.401 1.00 89.44 79 PRO A C 1
ATOM 654 O O . PRO A 1 79 ? 9.629 17.153 -10.130 1.00 89.44 79 PRO A O 1
ATOM 657 N N . LYS A 1 80 ? 11.725 17.956 -9.898 1.00 90.44 80 LYS A N 1
ATOM 658 C CA . LYS A 1 80 ? 11.996 18.105 -11.345 1.00 90.44 80 LYS A CA 1
ATOM 659 C C . LYS A 1 80 ? 11.941 16.763 -12.072 1.00 90.44 80 LYS A C 1
ATOM 661 O O . LYS A 1 80 ? 11.606 16.701 -13.249 1.00 90.44 80 LYS A O 1
ATOM 666 N N . GLU A 1 81 ? 12.211 15.682 -11.359 1.00 87.88 81 GLU A N 1
ATOM 667 C CA . GLU A 1 81 ? 12.130 14.303 -11.813 1.00 87.88 81 GLU A CA 1
ATOM 668 C C . GLU A 1 81 ? 10.731 13.961 -12.347 1.00 87.88 81 GLU A C 1
ATOM 670 O O . GLU A 1 81 ? 10.618 13.164 -13.277 1.00 87.88 81 GLU A O 1
ATOM 675 N N . TYR A 1 82 ? 9.667 14.606 -11.847 1.00 88.69 82 TYR A N 1
ATOM 676 C CA . TYR A 1 82 ? 8.302 14.412 -12.353 1.00 88.69 82 TYR A CA 1
ATOM 677 C C . TYR A 1 82 ? 8.023 15.081 -13.704 1.00 88.69 82 TYR A C 1
ATOM 679 O O . TYR A 1 82 ? 6.957 14.873 -14.278 1.00 88.69 82 TYR A O 1
ATOM 687 N N . LEU A 1 83 ? 8.978 15.836 -14.254 1.00 88.19 83 LEU A N 1
ATOM 688 C CA . LEU A 1 83 ? 8.955 16.230 -15.666 1.00 88.19 83 LEU A CA 1
ATOM 689 C C . LEU A 1 83 ? 9.258 15.040 -16.587 1.00 88.19 83 LEU A C 1
ATOM 691 O O . LEU A 1 83 ? 8.866 15.053 -17.749 1.00 88.19 83 LEU A O 1
ATOM 695 N N . ARG A 1 84 ? 9.963 14.019 -16.077 1.00 88.06 84 ARG A N 1
ATOM 696 C CA . ARG A 1 84 ? 10.407 12.851 -16.851 1.00 88.06 84 ARG A CA 1
ATOM 697 C C . ARG A 1 84 ? 9.741 11.542 -16.414 1.00 88.06 84 ARG A C 1
ATOM 699 O O . ARG A 1 84 ? 9.579 10.651 -17.242 1.00 88.06 84 ARG A O 1
ATOM 706 N N . TYR A 1 85 ? 9.344 11.416 -15.147 1.00 91.00 85 TYR A N 1
ATOM 707 C CA . TYR A 1 85 ? 8.795 10.180 -14.582 1.00 91.00 85 TYR A CA 1
ATOM 708 C C . TYR A 1 85 ? 7.438 10.414 -13.921 1.00 91.00 85 TYR A C 1
ATOM 710 O O . TYR A 1 85 ? 7.260 11.366 -13.167 1.00 91.00 85 TYR A O 1
ATOM 718 N N . SER A 1 86 ? 6.475 9.525 -14.162 1.00 93.06 86 SER A N 1
ATOM 719 C CA . SER A 1 86 ? 5.157 9.636 -13.532 1.00 93.06 86 SER A CA 1
ATOM 720 C C . SER A 1 86 ? 5.255 9.441 -12.009 1.00 93.06 86 SER A C 1
ATOM 722 O O . SER A 1 86 ? 6.002 8.568 -11.559 1.00 93.06 86 SER A O 1
ATOM 724 N N . PRO A 1 87 ? 4.508 10.215 -11.203 1.00 94.56 87 PRO A N 1
ATOM 725 C CA . PRO A 1 87 ? 4.499 10.068 -9.751 1.00 94.56 87 PRO A CA 1
ATOM 726 C C . PRO A 1 87 ? 3.766 8.785 -9.322 1.00 94.56 87 PRO A C 1
ATOM 728 O O . PRO A 1 87 ? 3.111 8.116 -10.128 1.00 94.56 87 PRO A O 1
ATOM 731 N N . ALA A 1 88 ? 3.873 8.428 -8.039 1.00 97.00 88 ALA A N 1
ATOM 732 C CA . ALA A 1 88 ? 3.351 7.166 -7.511 1.00 97.00 88 ALA A CA 1
ATOM 733 C C . ALA A 1 88 ? 1.838 6.990 -7.718 1.00 97.00 88 ALA A C 1
ATOM 735 O O . ALA A 1 88 ? 1.392 5.886 -8.017 1.00 97.00 88 ALA A O 1
ATOM 736 N N . GLU A 1 89 ? 1.054 8.065 -7.618 1.00 96.44 89 GLU A N 1
ATOM 737 C CA . GLU A 1 89 ? -0.398 8.060 -7.812 1.00 96.44 89 GLU A CA 1
ATOM 738 C C . GLU A 1 89 ? -0.765 7.559 -9.212 1.00 96.44 89 GLU A C 1
ATOM 740 O O . GLU A 1 89 ? -1.652 6.723 -9.353 1.00 96.44 89 GLU A O 1
ATOM 745 N N . CYS A 1 90 ? -0.044 8.016 -10.241 1.00 97.44 90 CYS A N 1
ATOM 746 C CA . CYS A 1 90 ? -0.273 7.601 -11.624 1.00 97.44 90 CYS A CA 1
ATOM 747 C C . CYS A 1 90 ? 0.021 6.109 -11.815 1.00 97.44 90 CYS A C 1
ATOM 749 O O . CYS A 1 90 ? -0.752 5.397 -12.459 1.00 97.44 90 CYS A O 1
ATOM 751 N N . TRP A 1 91 ? 1.119 5.620 -11.231 1.00 98.44 91 TRP A N 1
ATOM 752 C CA . TRP A 1 91 ? 1.478 4.205 -11.305 1.00 98.44 91 TRP A CA 1
ATOM 753 C C . TRP A 1 91 ? 0.496 3.313 -10.554 1.00 98.44 91 TRP A C 1
ATOM 755 O O . TRP A 1 91 ? 0.085 2.291 -11.090 1.00 98.44 91 TRP A O 1
ATOM 765 N N . LEU A 1 92 ? 0.060 3.716 -9.361 1.00 98.69 92 LEU A N 1
ATOM 766 C CA . LEU A 1 92 ? -0.923 2.970 -8.575 1.00 98.69 92 LEU A CA 1
ATOM 767 C C . LEU A 1 92 ? -2.293 2.946 -9.261 1.00 98.69 92 LEU A C 1
ATOM 769 O O . LEU A 1 92 ? -2.916 1.893 -9.342 1.00 98.69 92 LEU A O 1
ATOM 773 N N . GLN A 1 93 ? -2.737 4.061 -9.843 1.00 98.56 93 GLN A N 1
ATOM 774 C CA . GLN A 1 93 ? -3.964 4.091 -10.644 1.00 98.56 93 GLN A CA 1
ATOM 775 C C . GLN A 1 93 ? -3.868 3.189 -11.880 1.00 98.56 93 GLN A C 1
ATOM 777 O O . GLN A 1 93 ? -4.825 2.484 -12.201 1.00 98.56 93 GLN A O 1
ATOM 782 N N . ARG A 1 94 ? -2.717 3.175 -12.567 1.00 98.38 94 ARG A N 1
ATOM 783 C CA . ARG A 1 94 ? -2.460 2.248 -13.679 1.00 98.38 94 ARG A CA 1
ATOM 784 C C . ARG A 1 94 ? -2.485 0.793 -13.208 1.00 98.38 94 ARG A C 1
ATOM 786 O O . ARG A 1 94 ? -3.109 -0.029 -13.869 1.00 98.38 94 ARG A O 1
ATOM 793 N N . ALA A 1 95 ? -1.855 0.488 -12.078 1.00 98.69 95 ALA A N 1
ATOM 794 C CA . ALA A 1 95 ? -1.817 -0.847 -11.496 1.00 98.69 95 ALA A CA 1
ATOM 795 C C . ALA A 1 95 ? -3.221 -1.357 -11.134 1.00 98.69 95 ALA A C 1
ATOM 797 O O . ALA A 1 95 ? -3.551 -2.487 -11.470 1.00 98.69 95 ALA A O 1
ATOM 798 N N . ILE A 1 96 ? -4.075 -0.509 -10.543 1.00 98.62 96 ILE A N 1
ATOM 799 C CA . ILE A 1 96 ? -5.478 -0.843 -10.235 1.00 98.62 96 ILE A CA 1
ATOM 800 C C . ILE A 1 96 ? -6.275 -1.107 -11.512 1.00 98.62 96 ILE A C 1
ATOM 802 O O . ILE A 1 96 ? -7.044 -2.059 -11.567 1.00 98.62 96 ILE A O 1
ATOM 806 N N . LYS A 1 97 ? -6.104 -0.279 -12.552 1.00 98.44 97 LYS A N 1
ATOM 807 C CA . LYS A 1 97 ? -6.771 -0.508 -13.845 1.00 98.44 97 LYS A CA 1
ATOM 808 C C . LYS A 1 97 ? -6.328 -1.820 -14.492 1.00 98.44 97 LYS A C 1
ATOM 810 O O . LYS A 1 97 ? -7.134 -2.469 -15.145 1.00 98.44 97 LYS A O 1
ATOM 815 N N . PHE A 1 98 ? -5.057 -2.177 -14.326 1.00 98.38 98 PHE A N 1
ATOM 816 C CA . PHE A 1 98 ? -4.469 -3.372 -14.914 1.00 98.38 98 PHE A CA 1
ATOM 817 C C . PHE A 1 98 ? -4.856 -4.656 -14.163 1.00 98.38 98 PHE A C 1
ATOM 819 O O . PHE A 1 98 ? -5.288 -5.613 -14.794 1.00 98.38 98 PHE A O 1
ATOM 826 N N . SER A 1 99 ? -4.754 -4.665 -12.830 1.00 97.75 99 SER A N 1
ATOM 827 C CA . SER A 1 99 ? -5.113 -5.807 -11.978 1.00 97.75 99 SER A CA 1
ATOM 828 C C . SER A 1 99 ? -6.039 -5.355 -10.832 1.00 97.75 99 SER A C 1
ATOM 830 O O . SER A 1 99 ? -5.605 -5.166 -9.694 1.00 97.75 99 SER A O 1
ATOM 832 N N . PRO A 1 100 ? -7.347 -5.160 -11.102 1.00 98.00 100 PRO A N 1
ATOM 833 C CA . PRO A 1 100 ? -8.306 -4.600 -10.136 1.00 98.00 100 PRO A CA 1
ATOM 834 C C . PRO A 1 100 ? -8.657 -5.540 -8.973 1.00 98.00 100 PRO A C 1
ATOM 836 O O . PRO A 1 100 ? -9.387 -5.154 -8.061 1.00 98.00 100 PRO A O 1
ATOM 839 N N . LYS A 1 101 ? -8.192 -6.793 -9.026 1.00 97.44 101 LYS A N 1
ATOM 840 C CA . LYS A 1 101 ? -8.339 -7.793 -7.960 1.00 97.44 101 LYS A CA 1
ATOM 841 C C . LYS A 1 101 ? -7.031 -8.032 -7.200 1.00 97.44 101 LYS A C 1
ATOM 843 O O . LYS A 1 101 ? -6.941 -8.986 -6.437 1.00 97.44 101 LYS A O 1
ATOM 848 N N . ASP A 1 102 ? -6.022 -7.184 -7.384 1.00 98.31 102 ASP A N 1
ATOM 849 C CA . ASP A 1 102 ? -4.806 -7.224 -6.578 1.00 98.31 102 ASP A CA 1
ATOM 850 C C . ASP A 1 102 ? -5.000 -6.407 -5.291 1.00 98.31 102 ASP A C 1
ATOM 852 O O . ASP A 1 102 ? -4.915 -5.172 -5.283 1.00 98.31 102 ASP A O 1
ATOM 856 N N . ALA A 1 103 ? -5.259 -7.103 -4.179 1.00 98.50 103 ALA A N 1
ATOM 857 C CA . ALA A 1 103 ? -5.430 -6.475 -2.868 1.00 98.50 103 ALA A CA 1
ATOM 858 C C . ALA A 1 103 ? -4.212 -5.628 -2.462 1.00 98.50 103 ALA A C 1
ATOM 860 O O . ALA A 1 103 ? -4.361 -4.580 -1.828 1.00 98.50 103 ALA A O 1
ATOM 861 N N . THR A 1 104 ? -3.004 -6.040 -2.863 1.00 98.44 104 THR A N 1
ATOM 862 C CA . THR A 1 104 ? -1.757 -5.361 -2.492 1.00 98.44 104 THR A CA 1
ATOM 863 C C . THR A 1 104 ? -1.678 -3.983 -3.132 1.00 98.44 104 THR A C 1
ATOM 865 O O . THR A 1 104 ? -1.265 -3.025 -2.480 1.00 98.44 104 THR A O 1
ATOM 868 N N . VAL A 1 105 ? -2.114 -3.845 -4.385 1.00 98.50 105 VAL A N 1
ATOM 869 C CA . VAL A 1 105 ? -2.116 -2.551 -5.080 1.00 98.50 105 VAL A CA 1
ATOM 870 C C . VAL A 1 105 ? -3.104 -1.582 -4.430 1.00 98.50 105 VAL A C 1
ATOM 872 O O . VAL A 1 105 ? -2.749 -0.428 -4.176 1.00 98.50 105 VAL A O 1
ATOM 875 N N . HIS A 1 106 ? -4.316 -2.043 -4.109 1.00 98.81 106 HIS A N 1
ATOM 876 C CA . HIS A 1 106 ? -5.298 -1.232 -3.386 1.00 98.81 106 HIS A CA 1
ATOM 877 C C . HIS A 1 106 ? -4.767 -0.797 -2.015 1.00 98.81 106 HIS A C 1
ATOM 879 O O . HIS A 1 106 ? -4.858 0.379 -1.659 1.00 98.81 106 HIS A O 1
ATOM 885 N N . MET A 1 107 ? -4.127 -1.708 -1.278 1.00 98.75 107 MET A N 1
ATOM 886 C CA . MET A 1 107 ? -3.495 -1.394 0.001 1.00 98.75 107 MET A CA 1
ATOM 887 C C . MET A 1 107 ? -2.393 -0.338 -0.155 1.00 98.75 107 MET A C 1
ATOM 889 O O . MET A 1 107 ? -2.380 0.636 0.595 1.00 98.75 107 MET A O 1
ATOM 893 N N . LEU A 1 108 ? -1.484 -0.487 -1.126 1.00 98.81 108 LEU A N 1
ATOM 894 C CA . LEU A 1 108 ? -0.418 0.489 -1.380 1.00 98.81 108 LEU A CA 1
ATOM 895 C C . LEU A 1 108 ? -0.989 1.862 -1.751 1.00 98.81 108 LEU A C 1
ATOM 897 O O . LEU A 1 108 ? -0.490 2.880 -1.270 1.00 98.81 108 LEU A O 1
ATOM 901 N N . TYR A 1 109 ? -2.062 1.916 -2.544 1.00 98.75 109 TYR A N 1
ATOM 902 C CA . TYR A 1 109 ? -2.701 3.191 -2.855 1.00 98.75 109 TYR A CA 1
ATOM 903 C C . TYR A 1 109 ? -3.361 3.821 -1.628 1.00 98.75 109 TYR A C 1
ATOM 905 O O . TYR A 1 109 ? -3.206 5.022 -1.407 1.00 98.75 109 TYR A O 1
ATOM 913 N N . GLY A 1 110 ? -3.993 3.011 -0.776 1.00 98.75 110 GLY A N 1
ATOM 914 C CA . GLY A 1 110 ? -4.480 3.442 0.533 1.00 98.75 110 GLY A CA 1
ATOM 915 C C . GLY A 1 110 ? -3.375 4.046 1.403 1.00 98.75 110 GLY A C 1
ATOM 916 O O . GLY A 1 110 ? -3.562 5.132 1.949 1.00 98.75 110 GLY A O 1
ATOM 917 N N . ILE A 1 111 ? -2.196 3.414 1.465 1.00 98.75 111 ILE A N 1
ATOM 918 C CA . ILE A 1 111 ? -1.033 3.935 2.207 1.00 98.75 111 ILE A CA 1
ATOM 919 C C . ILE A 1 111 ? -0.598 5.284 1.649 1.00 98.75 111 ILE A C 1
ATOM 921 O O . ILE A 1 111 ? -0.389 6.219 2.423 1.00 98.75 111 ILE A O 1
ATOM 925 N N . LEU A 1 112 ? -0.471 5.409 0.327 1.00 98.56 112 LEU A N 1
ATOM 926 C CA . LEU A 1 112 ? -0.085 6.674 -0.289 1.00 98.56 112 LEU A CA 1
ATOM 927 C C . LEU A 1 112 ? -1.087 7.780 0.058 1.00 98.56 112 LEU A C 1
ATOM 929 O O . LEU A 1 112 ? -0.689 8.844 0.521 1.00 98.56 112 LEU A O 1
ATOM 933 N N . LEU A 1 113 ? -2.382 7.525 -0.113 1.00 98.56 113 LEU A N 1
ATOM 934 C CA . LEU A 1 113 ? -3.444 8.491 0.174 1.00 98.56 113 LEU A CA 1
ATOM 935 C C . LEU A 1 113 ? -3.467 8.884 1.655 1.00 98.56 113 LEU A C 1
ATOM 937 O O . LEU A 1 113 ? -3.555 10.064 1.984 1.00 98.56 113 LEU A O 1
ATOM 941 N N . HIS A 1 114 ? -3.304 7.914 2.556 1.00 98.19 114 HIS A N 1
ATOM 942 C CA . HIS A 1 114 ? -3.265 8.157 3.997 1.00 98.19 114 HIS A CA 1
ATOM 943 C C . HIS A 1 114 ? -2.083 9.051 4.380 1.00 98.19 114 HIS A C 1
ATOM 945 O O . HIS A 1 114 ? -2.261 10.071 5.041 1.00 98.19 114 HIS A O 1
ATOM 951 N N . ARG A 1 115 ? -0.879 8.736 3.888 1.00 97.19 115 ARG A N 1
ATOM 952 C CA . ARG A 1 115 ? 0.345 9.515 4.153 1.00 97.19 115 ARG A CA 1
ATOM 953 C C . ARG A 1 115 ? 0.323 10.919 3.556 1.00 97.19 115 ARG A C 1
ATOM 955 O O . ARG A 1 115 ? 1.140 11.749 3.936 1.00 97.19 115 ARG A O 1
ATOM 962 N N . THR A 1 116 ? -0.592 11.171 2.631 1.00 95.31 116 THR A N 1
ATOM 963 C CA . THR A 1 116 ? -0.717 12.433 1.898 1.00 95.31 116 THR A CA 1
ATOM 964 C C . THR A 1 116 ? -1.996 13.189 2.262 1.00 95.31 116 THR A C 1
ATOM 966 O O . THR A 1 116 ? -2.390 14.111 1.555 1.00 95.31 116 THR A O 1
ATOM 969 N N . ASN A 1 117 ? -2.612 12.827 3.394 1.00 95.31 117 ASN A N 1
ATOM 970 C CA . ASN A 1 117 ? -3.787 13.462 3.994 1.00 95.31 117 ASN A CA 1
ATOM 971 C C . ASN A 1 117 ? -5.098 13.354 3.185 1.00 95.31 117 ASN A C 1
ATOM 973 O O . ASN A 1 117 ? -6.021 14.139 3.377 1.00 95.31 117 ASN A O 1
ATOM 977 N N . HIS A 1 118 ? -5.223 12.346 2.319 1.00 96.94 118 HIS A N 1
ATOM 978 C CA . HIS A 1 118 ? -6.448 12.029 1.574 1.00 96.94 118 HIS A CA 1
ATOM 979 C C . HIS A 1 118 ? -7.236 10.906 2.271 1.00 96.94 118 HIS A C 1
ATOM 981 O O . HIS A 1 118 ? -7.443 9.826 1.710 1.00 96.94 118 HIS A O 1
ATOM 987 N N . GLN A 1 119 ? -7.651 11.138 3.520 1.00 97.12 119 GLN A N 1
ATOM 988 C CA . GLN A 1 119 ? -8.177 10.100 4.421 1.00 97.12 119 GLN A CA 1
ATOM 989 C C . GLN A 1 119 ? -9.412 9.360 3.877 1.00 97.12 119 GLN A C 1
ATOM 991 O O . GLN A 1 119 ? -9.456 8.132 3.923 1.00 97.12 119 GLN A O 1
ATOM 996 N N . GLU A 1 120 ? -10.392 10.063 3.302 1.00 97.25 120 GLU A N 1
ATOM 997 C CA . GLU A 1 120 ? -11.595 9.416 2.751 1.00 97.25 120 GLU A CA 1
ATOM 998 C C . GLU A 1 120 ? -11.275 8.474 1.584 1.00 97.25 120 GLU A C 1
ATOM 1000 O O . GLU A 1 120 ? -11.826 7.377 1.468 1.00 97.25 120 GLU A O 1
ATOM 1005 N N . GLN A 1 121 ? -10.362 8.893 0.706 1.00 98.31 121 GLN A N 1
ATOM 1006 C CA . GLN A 1 121 ? -9.940 8.083 -0.433 1.00 98.31 121 GLN A CA 1
ATOM 1007 C C . GLN A 1 121 ? -9.103 6.892 0.042 1.00 98.31 121 GLN A C 1
ATOM 1009 O O . GLN A 1 121 ? -9.288 5.782 -0.457 1.00 98.31 121 GLN A O 1
ATOM 1014 N N . ALA A 1 122 ? -8.238 7.098 1.040 1.00 98.69 122 ALA A N 1
ATOM 1015 C CA . ALA A 1 122 ? -7.478 6.027 1.670 1.00 98.69 122 ALA A CA 1
ATOM 1016 C C . ALA A 1 122 ? -8.402 4.956 2.260 1.00 98.69 122 ALA A C 1
ATOM 1018 O O . ALA A 1 122 ? -8.199 3.769 2.010 1.00 98.69 122 ALA A O 1
ATOM 1019 N N . LEU A 1 123 ? -9.466 5.370 2.958 1.00 98.50 123 LEU A N 1
ATOM 1020 C CA . LEU A 1 123 ? -10.456 4.461 3.531 1.00 98.50 123 LEU A CA 1
ATOM 1021 C C . LEU A 1 123 ? -11.119 3.600 2.450 1.00 98.50 123 LEU A C 1
ATOM 1023 O O . LEU A 1 123 ? -11.207 2.385 2.609 1.00 98.50 123 LEU A O 1
ATOM 1027 N N . LYS A 1 124 ? -11.526 4.203 1.323 1.00 98.50 124 LYS A N 1
ATOM 1028 C CA . LYS A 1 124 ? -12.103 3.468 0.182 1.00 98.50 124 LYS A CA 1
ATOM 1029 C C . LYS A 1 124 ? -11.136 2.416 -0.367 1.00 98.50 124 LYS A C 1
ATOM 1031 O O . LYS A 1 124 ? -11.548 1.287 -0.620 1.00 98.50 124 LYS A O 1
ATOM 1036 N N . GLN A 1 125 ? -9.859 2.764 -0.529 1.00 98.75 125 GLN A N 1
ATOM 1037 C CA . GLN A 1 125 ? -8.854 1.837 -1.056 1.00 98.75 125 GLN A CA 1
ATOM 1038 C C . GLN A 1 125 ? -8.520 0.711 -0.073 1.00 98.75 125 GLN A C 1
ATOM 1040 O O . GLN A 1 125 ? -8.445 -0.445 -0.481 1.00 98.75 125 GLN A O 1
ATOM 1045 N N . TYR A 1 126 ? -8.392 1.006 1.223 1.00 98.75 126 TYR A N 1
ATOM 1046 C CA . TYR A 1 126 ? -8.179 -0.030 2.234 1.00 98.75 126 TYR A CA 1
ATOM 1047 C C . TYR A 1 126 ? -9.363 -0.984 2.364 1.00 98.75 126 TYR A C 1
ATOM 1049 O O . TYR A 1 126 ? -9.147 -2.188 2.462 1.00 98.75 126 TYR A O 1
ATOM 1057 N N . ARG A 1 127 ? -10.603 -0.479 2.316 1.00 98.56 127 ARG A N 1
ATOM 1058 C CA . ARG A 1 127 ? -11.795 -1.340 2.292 1.00 98.56 127 ARG A CA 1
ATOM 1059 C C . ARG A 1 127 ? -11.791 -2.245 1.068 1.00 98.56 127 ARG A C 1
ATOM 1061 O O . ARG A 1 127 ? -11.952 -3.445 1.214 1.00 98.56 127 ARG A O 1
ATOM 1068 N N . LYS A 1 128 ? -11.475 -1.702 -0.111 1.00 98.75 128 LYS A N 1
ATOM 1069 C CA . LYS A 1 128 ? -11.362 -2.506 -1.332 1.00 98.75 128 LYS A CA 1
ATOM 1070 C C . LYS A 1 128 ? -10.291 -3.596 -1.220 1.00 98.75 128 LYS A C 1
ATOM 1072 O O . LYS A 1 128 ? -10.539 -4.719 -1.637 1.00 98.75 128 LYS A O 1
ATOM 1077 N N . ALA A 1 129 ? -9.128 -3.281 -0.647 1.00 98.75 129 ALA A N 1
ATOM 1078 C CA . ALA A 1 129 ? -8.080 -4.267 -0.384 1.00 98.75 129 ALA A CA 1
ATOM 1079 C C . ALA A 1 129 ? -8.556 -5.367 0.580 1.00 98.75 129 ALA A C 1
ATOM 1081 O O . ALA A 1 129 ? -8.320 -6.543 0.318 1.00 98.75 129 ALA A O 1
ATOM 1082 N N . TYR A 1 130 ? -9.261 -4.991 1.651 1.00 98.06 130 TYR A N 1
ATOM 1083 C CA . TYR A 1 130 ? -9.829 -5.926 2.622 1.00 98.06 130 TYR A CA 1
ATOM 1084 C C . TYR A 1 130 ? -10.911 -6.819 2.005 1.00 98.06 130 TYR A C 1
ATOM 1086 O O . TYR A 1 130 ? -10.913 -8.014 2.261 1.00 98.06 130 TYR A O 1
ATOM 1094 N N . ASP A 1 131 ? -11.786 -6.274 1.159 1.00 98.38 131 ASP A N 1
ATOM 1095 C CA . ASP A 1 131 ? -12.834 -7.048 0.481 1.00 98.38 131 ASP A CA 1
ATOM 1096 C C . ASP A 1 131 ? -12.247 -8.104 -0.471 1.00 98.38 131 ASP A C 1
ATOM 1098 O O . ASP A 1 131 ? -12.842 -9.160 -0.676 1.00 98.38 131 ASP A O 1
ATOM 1102 N N . ILE A 1 132 ? -11.086 -7.817 -1.073 1.00 98.50 132 ILE A N 1
ATOM 1103 C CA . ILE A 1 132 ? -10.378 -8.743 -1.967 1.00 98.50 132 ILE A CA 1
ATOM 1104 C C . ILE A 1 132 ? -9.618 -9.805 -1.161 1.00 98.50 132 ILE A C 1
ATOM 1106 O O . ILE A 1 132 ? -9.686 -10.986 -1.495 1.00 98.50 132 ILE A O 1
ATOM 1110 N N . ASP A 1 133 ? -8.884 -9.393 -0.124 1.00 97.69 133 ASP A N 1
ATOM 1111 C CA . ASP A 1 133 ? -8.134 -10.288 0.759 1.00 97.69 133 ASP A CA 1
ATOM 1112 C C . ASP A 1 133 ? -8.363 -9.927 2.240 1.00 97.69 133 ASP A C 1
ATOM 1114 O O . ASP A 1 133 ? -7.578 -9.185 2.849 1.00 97.69 133 ASP A O 1
ATOM 1118 N N . PRO A 1 134 ? -9.402 -10.510 2.869 1.00 96.12 134 PRO A N 1
ATOM 1119 C CA . PRO A 1 134 ? -9.684 -10.297 4.285 1.00 96.12 134 PRO A CA 1
ATOM 1120 C C . PRO A 1 134 ? -8.622 -10.901 5.210 1.00 96.12 134 PRO A C 1
ATOM 1122 O O . PRO A 1 134 ? -8.641 -10.661 6.418 1.00 96.12 134 PRO A O 1
ATOM 1125 N N . SER A 1 135 ? -7.704 -11.732 4.710 1.00 94.06 135 SER A N 1
ATOM 1126 C CA . SER A 1 135 ? -6.643 -12.332 5.525 1.00 94.06 135 SER A CA 1
ATOM 1127 C C . SER A 1 135 ? -5.439 -11.402 5.699 1.00 94.06 135 SER A C 1
ATOM 1129 O O . SER A 1 135 ? -4.658 -11.582 6.634 1.00 94.06 135 SER A O 1
ATOM 1131 N N . ASN A 1 136 ? -5.331 -10.360 4.869 1.00 95.12 136 ASN A N 1
ATOM 1132 C CA . ASN A 1 136 ? -4.177 -9.478 4.823 1.00 95.12 136 ASN A CA 1
ATOM 1133 C C . ASN A 1 136 ? -3.999 -8.654 6.113 1.00 95.12 136 ASN A C 1
ATOM 1135 O O . ASN A 1 136 ? -4.681 -7.650 6.351 1.00 95.12 136 ASN A O 1
ATOM 1139 N N . VAL A 1 137 ? -3.026 -9.053 6.937 1.00 95.25 137 VAL A N 1
ATOM 1140 C CA . VAL A 1 137 ? -2.716 -8.406 8.224 1.00 95.25 137 VAL A CA 1
ATOM 1141 C C . VAL A 1 137 ? -2.335 -6.936 8.044 1.00 95.25 137 VAL A C 1
ATOM 1143 O O . VAL A 1 137 ? -2.797 -6.077 8.794 1.00 95.25 137 VAL A O 1
ATOM 1146 N N . GLN A 1 138 ? -1.535 -6.626 7.020 1.00 95.12 138 GLN A N 1
ATOM 1147 C CA . GLN A 1 138 ? -1.061 -5.268 6.756 1.00 95.12 138 GLN A CA 1
ATOM 1148 C C . GLN A 1 138 ? -2.213 -4.323 6.381 1.00 95.12 138 GLN A C 1
ATOM 1150 O O . GLN A 1 138 ? -2.249 -3.181 6.843 1.00 95.12 138 GLN A O 1
ATOM 1155 N N . THR A 1 139 ? -3.179 -4.802 5.592 1.00 97.50 139 THR A N 1
ATOM 1156 C CA . THR A 1 139 ? -4.379 -4.043 5.217 1.00 97.50 139 THR A CA 1
ATOM 1157 C C . THR A 1 139 ? -5.221 -3.731 6.444 1.00 97.50 139 THR A C 1
ATOM 1159 O O . THR A 1 139 ? -5.534 -2.566 6.680 1.00 97.50 139 THR A O 1
ATOM 1162 N N . LYS A 1 140 ? -5.525 -4.737 7.273 1.00 96.25 140 LYS A N 1
ATOM 1163 C CA . LYS A 1 140 ? -6.287 -4.550 8.517 1.00 96.25 140 LYS A CA 1
ATOM 1164 C C . LYS A 1 140 ? -5.599 -3.601 9.488 1.00 96.25 140 LYS A C 1
ATOM 1166 O O . LYS A 1 140 ? -6.257 -2.748 10.076 1.00 96.25 140 LYS A O 1
ATOM 1171 N N . TYR A 1 141 ? -4.280 -3.716 9.636 1.00 95.69 141 TYR A N 1
ATOM 1172 C CA . TYR A 1 141 ? -3.513 -2.815 10.489 1.00 95.69 141 TYR A CA 1
ATOM 1173 C C . TYR A 1 141 ? -3.615 -1.363 10.017 1.00 95.69 141 TYR A C 1
ATOM 1175 O O . TYR A 1 141 ? -3.969 -0.483 10.800 1.00 95.69 141 TYR A O 1
ATOM 1183 N N . ASN A 1 142 ? -3.352 -1.113 8.732 1.00 97.12 142 ASN A N 1
ATOM 1184 C CA . ASN A 1 142 ? -3.409 0.228 8.156 1.00 97.12 142 ASN A CA 1
ATOM 1185 C C . ASN A 1 142 ? -4.832 0.815 8.190 1.00 97.12 142 ASN A C 1
ATOM 1187 O O . ASN A 1 142 ? -5.006 1.984 8.535 1.00 97.12 142 ASN A O 1
ATOM 1191 N N . LEU A 1 143 ? -5.847 -0.005 7.899 1.00 97.00 143 LEU A N 1
ATOM 1192 C CA . LEU A 1 143 ? -7.256 0.365 8.014 1.00 97.00 143 LEU A CA 1
ATOM 1193 C C . LEU A 1 143 ? -7.616 0.730 9.461 1.00 97.00 143 LEU A C 1
ATOM 1195 O O . LEU A 1 143 ? -8.206 1.780 9.696 1.00 97.00 143 LEU A O 1
ATOM 1199 N N . GLY A 1 144 ? -7.202 -0.083 10.437 1.00 97.00 144 GLY A N 1
ATOM 1200 C CA . GLY A 1 144 ? -7.411 0.183 11.860 1.00 97.00 144 GLY A CA 1
ATOM 1201 C C . GLY A 1 144 ? -6.755 1.484 12.327 1.00 97.00 144 GLY A C 1
ATOM 1202 O O . GLY A 1 144 ? -7.378 2.257 13.052 1.00 97.00 144 GLY A O 1
ATOM 1203 N N . LEU A 1 145 ? -5.527 1.772 11.880 1.00 96.38 145 LEU A N 1
ATOM 1204 C CA . LEU A 1 145 ? -4.852 3.039 12.184 1.00 96.38 145 LEU A CA 1
ATOM 1205 C C . LEU A 1 145 ? -5.620 4.246 11.633 1.00 96.38 145 LEU A C 1
ATOM 1207 O O . LEU A 1 145 ? -5.837 5.208 12.369 1.00 96.38 145 LEU A O 1
ATOM 1211 N N . LEU A 1 146 ? -6.061 4.182 10.374 1.00 97.69 146 LEU A N 1
ATOM 1212 C CA . LEU A 1 146 ? -6.849 5.250 9.761 1.00 97.69 146 LEU A CA 1
ATOM 1213 C C . LEU A 1 146 ? -8.197 5.440 10.472 1.00 97.69 146 LEU A C 1
ATOM 1215 O O . LEU A 1 146 ? -8.606 6.568 10.726 1.00 97.69 146 LEU A O 1
ATOM 1219 N N . LEU A 1 147 ? -8.874 4.354 10.849 1.00 98.06 147 LEU A N 1
ATOM 1220 C CA . LEU A 1 147 ? -10.148 4.420 11.571 1.00 98.06 147 LEU A CA 1
ATOM 1221 C C . LEU A 1 147 ? -10.006 5.087 12.944 1.00 98.06 147 LEU A C 1
ATOM 1223 O O . LEU A 1 147 ? -10.894 5.833 13.345 1.00 98.06 147 LEU A O 1
ATOM 1227 N N . ILE A 1 148 ? -8.884 4.890 13.643 1.00 97.12 148 ILE A N 1
ATOM 1228 C CA . ILE A 1 148 ? -8.586 5.612 14.891 1.00 97.12 148 ILE A CA 1
ATOM 1229 C C . ILE A 1 148 ? -8.441 7.115 14.639 1.00 97.12 148 ILE A C 1
ATOM 1231 O O . ILE A 1 148 ? -8.969 7.910 15.415 1.00 97.12 148 ILE A O 1
ATOM 1235 N N . GLU A 1 149 ? -7.741 7.515 13.575 1.00 96.00 149 GLU A N 1
ATOM 1236 C CA . GLU A 1 149 ? -7.604 8.932 13.201 1.00 96.00 149 GLU A CA 1
ATOM 1237 C C . GLU A 1 149 ? -8.960 9.559 12.853 1.00 96.00 149 GLU A C 1
ATOM 1239 O O . GLU A 1 149 ? -9.238 10.690 13.246 1.00 96.00 149 GLU A O 1
ATOM 1244 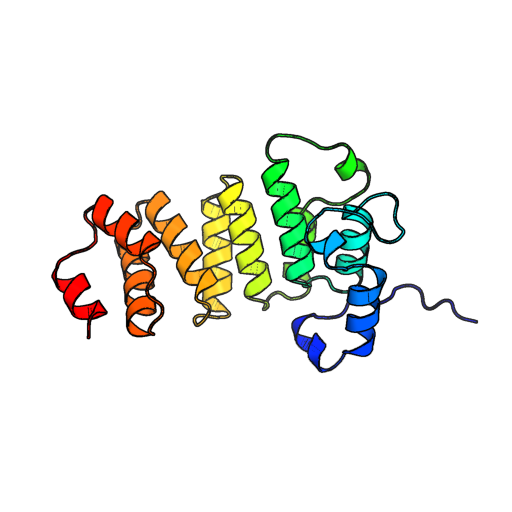N N . LEU A 1 150 ? -9.834 8.787 12.204 1.00 96.75 150 LEU A N 1
ATOM 1245 C CA . LEU A 1 150 ? -11.218 9.152 11.895 1.00 96.75 150 LEU A CA 1
ATOM 1246 C C . LEU A 1 150 ? -12.181 8.992 13.087 1.00 96.75 150 LEU A C 1
ATOM 1248 O O . LEU A 1 150 ? -13.394 9.094 12.910 1.00 96.75 150 LEU A O 1
ATOM 1252 N N . LYS A 1 151 ? -11.675 8.709 14.296 1.00 97.00 151 LYS A N 1
ATOM 1253 C CA . LYS A 1 151 ? -12.460 8.486 15.528 1.00 97.00 151 LYS A CA 1
ATOM 1254 C C . LYS A 1 151 ? -13.508 7.364 15.432 1.00 97.00 151 LYS A C 1
ATOM 1256 O O . LYS A 1 151 ? -14.410 7.264 16.258 1.00 97.00 151 LYS A O 1
ATOM 1261 N N . SER A 1 152 ? -13.366 6.475 14.455 1.00 97.50 152 SER A N 1
ATOM 1262 C CA . SER A 1 152 ? -14.202 5.289 14.242 1.00 97.50 152 SER A CA 1
ATOM 1263 C C . SER A 1 152 ? -13.680 4.112 15.074 1.00 97.50 152 SER A C 1
ATOM 1265 O O . SER A 1 152 ? -13.265 3.071 14.560 1.00 97.50 152 SER A O 1
ATOM 1267 N N . TYR A 1 153 ? -13.641 4.302 16.395 1.00 97.31 153 TYR A N 1
ATOM 1268 C CA . TYR A 1 153 ? -12.929 3.412 17.315 1.00 97.31 153 TYR A CA 1
ATOM 1269 C C . TYR A 1 153 ? -13.541 2.016 17.444 1.00 97.31 153 TYR A C 1
ATOM 1271 O O . TYR A 1 153 ? -12.804 1.048 17.610 1.00 97.31 153 TYR A O 1
ATOM 1279 N N . SER A 1 154 ? -14.867 1.894 17.351 1.00 95.75 154 SER A N 1
ATOM 1280 C CA . SER A 1 154 ? -15.562 0.601 17.405 1.00 95.75 154 SER A CA 1
ATOM 1281 C C . SER A 1 154 ? -15.129 -0.316 16.260 1.00 95.75 154 SER A C 1
ATOM 1283 O O . SER A 1 154 ? -14.804 -1.483 16.479 1.00 95.75 154 SER A O 1
ATOM 1285 N N . GLU A 1 155 ? -15.052 0.227 15.046 1.00 96.12 155 GLU A N 1
ATOM 1286 C CA . GLU A 1 155 ? -14.621 -0.518 13.868 1.00 96.12 155 GLU A CA 1
ATOM 1287 C C . GLU A 1 155 ? -13.120 -0.834 13.919 1.00 96.12 155 GLU A C 1
ATOM 1289 O O . GLU A 1 155 ? -12.714 -1.967 13.667 1.00 96.12 155 GLU A O 1
ATOM 1294 N N . ALA A 1 156 ? -12.291 0.128 14.339 1.00 96.81 156 ALA A N 1
ATOM 1295 C CA . ALA A 1 156 ? -10.866 -0.113 14.561 1.00 96.81 156 ALA A CA 1
ATOM 1296 C C . ALA A 1 156 ? -10.618 -1.241 15.581 1.00 96.81 156 ALA A C 1
ATOM 1298 O O . ALA A 1 156 ? -9.759 -2.097 15.355 1.00 96.81 156 ALA A O 1
ATOM 1299 N N . LYS A 1 157 ? -11.389 -1.271 16.679 1.00 95.69 157 LYS A N 1
ATOM 1300 C CA . LYS A 1 157 ? -11.318 -2.323 17.701 1.00 95.69 157 LYS A CA 1
ATOM 1301 C C . LYS A 1 157 ? -11.681 -3.689 17.127 1.00 95.69 157 LYS A C 1
ATOM 1303 O O . LYS A 1 157 ? -10.965 -4.646 17.400 1.00 95.69 157 LYS A O 1
ATOM 1308 N N . LYS A 1 158 ? -12.720 -3.779 16.288 1.00 94.12 158 LYS A N 1
ATOM 1309 C CA . LYS A 1 158 ? -13.106 -5.032 15.618 1.00 94.12 158 LYS A CA 1
ATOM 1310 C C . LYS A 1 158 ? -11.935 -5.641 14.839 1.00 94.12 158 LYS A C 1
ATOM 1312 O O . LYS A 1 158 ? -11.632 -6.814 15.028 1.00 94.12 158 LYS A O 1
ATOM 1317 N N . TYR A 1 159 ? -11.248 -4.847 14.013 1.00 93.81 159 TYR A N 1
ATOM 1318 C CA . TYR A 1 159 ? -10.086 -5.343 13.263 1.00 93.81 159 TYR A CA 1
ATOM 1319 C C . TYR A 1 159 ? -8.920 -5.727 14.176 1.00 93.81 159 TYR A C 1
ATOM 1321 O O . TYR A 1 159 ? -8.221 -6.698 13.895 1.00 93.81 159 TYR A O 1
ATOM 1329 N N . ALA A 1 160 ? -8.704 -4.985 15.266 1.00 93.94 160 ALA A N 1
ATOM 1330 C CA . ALA A 1 160 ? -7.678 -5.324 16.242 1.00 93.94 160 ALA A CA 1
ATOM 1331 C C . ALA A 1 160 ? -7.961 -6.686 16.894 1.00 93.94 160 ALA A C 1
ATOM 1333 O O . ALA A 1 160 ? -7.106 -7.563 16.831 1.00 93.94 160 ALA A O 1
ATOM 1334 N N . LEU A 1 161 ? -9.158 -6.895 17.446 1.00 92.88 161 LEU A N 1
ATOM 1335 C CA . LEU A 1 161 ? -9.552 -8.163 18.071 1.00 92.88 161 LEU A CA 1
ATOM 1336 C C . LEU A 1 161 ? -9.453 -9.338 17.092 1.00 92.88 161 LEU A C 1
ATOM 1338 O O . LEU A 1 161 ? -8.862 -10.363 17.423 1.00 92.88 161 LEU A O 1
ATOM 1342 N N . GLU A 1 162 ? -9.922 -9.159 15.852 1.00 91.31 162 GLU A N 1
ATOM 1343 C CA . GLU A 1 162 ? -9.802 -10.185 14.811 1.00 91.31 162 GLU A CA 1
ATOM 1344 C C . GLU A 1 162 ? -8.336 -10.591 14.579 1.00 91.31 162 GLU A C 1
ATOM 1346 O O . GLU A 1 162 ? -8.031 -11.774 14.443 1.00 91.31 162 GLU A O 1
ATOM 1351 N N . LEU A 1 163 ? -7.404 -9.636 14.552 1.0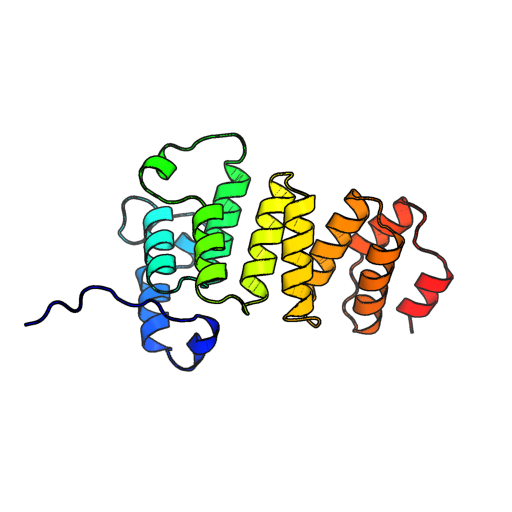0 92.00 163 LEU A N 1
ATOM 1352 C CA . LEU A 1 163 ? -5.982 -9.931 14.368 1.00 92.00 163 LEU A CA 1
ATOM 1353 C C . LEU A 1 163 ? -5.353 -10.621 15.578 1.00 92.00 163 LEU A C 1
ATOM 1355 O O . LEU A 1 163 ? -4.593 -11.572 15.396 1.00 92.00 163 LEU A O 1
ATOM 1359 N N . TYR A 1 164 ? -5.700 -10.191 16.791 1.00 91.75 164 TYR A N 1
ATOM 1360 C CA . TYR A 1 164 ? -5.244 -10.847 18.015 1.00 91.75 164 TYR A CA 1
ATOM 1361 C C . TYR A 1 164 ? -5.723 -12.302 18.085 1.00 91.75 164 TYR A C 1
ATOM 1363 O O . TYR A 1 164 ? -4.898 -13.184 18.299 1.00 91.75 164 TYR A O 1
ATOM 1371 N N . SER A 1 165 ? -6.998 -12.569 17.777 1.00 89.38 165 SER A N 1
ATOM 1372 C CA . SER A 1 165 ? -7.555 -13.935 17.747 1.00 89.38 165 SER A CA 1
ATOM 1373 C C . SER A 1 165 ? -6.864 -14.867 16.741 1.00 89.38 165 SER A C 1
ATOM 1375 O O . SER A 1 165 ? -6.930 -16.085 16.857 1.00 89.38 165 SER A O 1
ATOM 1377 N N . ARG A 1 166 ? -6.177 -14.299 15.740 1.00 89.25 166 ARG A N 1
ATOM 1378 C CA . ARG A 1 166 ? -5.416 -15.037 14.721 1.00 89.25 166 ARG A CA 1
ATOM 1379 C C . ARG A 1 166 ? -3.920 -15.133 15.029 1.00 89.25 166 ARG A C 1
ATOM 1381 O O . ARG A 1 166 ? -3.155 -15.536 14.159 1.00 89.25 166 ARG A O 1
ATOM 1388 N N . GLY A 1 167 ? -3.487 -14.732 16.225 1.00 90.19 167 GLY A N 1
ATOM 1389 C CA . GLY A 1 167 ? -2.078 -14.767 16.619 1.00 90.19 167 GLY A CA 1
ATOM 1390 C C . GLY A 1 167 ? -1.222 -13.665 15.988 1.00 90.19 167 GLY A C 1
ATOM 1391 O O . GLY A 1 167 ? 0.002 -13.780 15.963 1.00 90.19 167 GLY A O 1
ATOM 1392 N N . TYR A 1 168 ? -1.835 -12.581 15.501 1.00 90.06 168 TYR A N 1
ATOM 1393 C CA . TYR A 1 168 ? -1.137 -11.393 15.004 1.00 90.06 168 TYR A CA 1
ATOM 1394 C C . TYR A 1 168 ? -1.323 -10.225 15.982 1.00 90.06 168 TYR A C 1
ATOM 1396 O O . TYR A 1 168 ? -2.074 -9.288 15.690 1.00 90.06 168 TYR A O 1
ATOM 1404 N N . PRO A 1 169 ? -0.674 -10.248 17.164 1.00 87.81 169 PRO A N 1
ATOM 1405 C CA . PRO A 1 169 ? -0.801 -9.161 18.118 1.00 87.81 169 PRO A CA 1
ATOM 1406 C C . PRO A 1 169 ? -0.218 -7.881 17.518 1.00 87.81 169 PRO A C 1
ATOM 1408 O O . PRO A 1 169 ? 0.917 -7.855 17.041 1.00 87.81 169 PRO A O 1
ATOM 1411 N N . LEU A 1 170 ? -0.980 -6.788 17.587 1.00 86.50 170 LEU A N 1
ATOM 1412 C CA . LEU A 1 170 ? -0.552 -5.468 17.119 1.00 86.50 170 LEU A CA 1
ATOM 1413 C C . LEU A 1 170 ? -0.546 -4.461 18.277 1.00 86.50 170 LEU A C 1
ATOM 1415 O O . LEU A 1 170 ? -1.464 -3.636 18.385 1.00 86.50 170 LEU A O 1
ATOM 1419 N N . PRO A 1 171 ? 0.508 -4.467 19.123 1.00 88.19 171 PRO A N 1
ATOM 1420 C CA . PRO A 1 171 ? 0.589 -3.619 20.311 1.00 88.19 171 PRO A CA 1
ATOM 1421 C C . PRO A 1 171 ? 0.404 -2.134 20.002 1.00 88.19 171 PRO A C 1
ATOM 1423 O O . PRO A 1 171 ? -0.223 -1.415 20.771 1.00 88.19 171 PRO A O 1
ATOM 1426 N N . GLY A 1 172 ? 0.891 -1.662 18.850 1.00 89.62 172 GLY A N 1
ATOM 1427 C CA . GLY A 1 172 ? 0.725 -0.268 18.439 1.00 89.62 172 GLY A CA 1
ATOM 1428 C C . GLY A 1 172 ? -0.738 0.139 18.229 1.00 89.62 172 GLY A C 1
ATOM 1429 O O . GLY A 1 172 ? -1.130 1.233 18.637 1.00 89.62 172 GLY A O 1
ATOM 1430 N N . LEU A 1 173 ? -1.554 -0.736 17.629 1.00 92.12 173 LEU A N 1
ATOM 1431 C CA . LEU A 1 173 ? -2.978 -0.476 17.401 1.00 92.12 173 LEU A CA 1
ATOM 1432 C C . LEU A 1 173 ? -3.751 -0.522 18.726 1.00 92.12 173 LEU A C 1
ATOM 1434 O O . LEU A 1 173 ? -4.482 0.415 19.051 1.00 92.12 173 LEU A O 1
ATOM 1438 N N . LYS A 1 174 ? -3.490 -1.553 19.537 1.00 93.56 174 LYS A N 1
ATOM 1439 C CA . LYS A 1 174 ? -4.024 -1.699 20.897 1.00 93.56 174 LYS A CA 1
ATOM 1440 C C . LYS A 1 174 ? -3.707 -0.491 21.779 1.00 93.56 174 LYS A C 1
ATOM 1442 O O . LYS A 1 174 ? -4.606 0.078 22.389 1.00 93.56 174 LYS A O 1
ATOM 1447 N N . ASN A 1 175 ? -2.452 -0.045 21.808 1.00 93.88 175 ASN A N 1
ATOM 1448 C CA . ASN A 1 175 ? -2.026 1.098 22.619 1.00 93.88 175 ASN A CA 1
ATOM 1449 C C . ASN A 1 175 ? -2.744 2.390 22.212 1.00 93.88 175 ASN A C 1
ATOM 1451 O O . ASN A 1 175 ? -3.115 3.183 23.078 1.00 93.88 175 ASN A O 1
ATOM 1455 N N . LYS A 1 176 ? -2.983 2.599 20.911 1.00 95.56 176 LYS A N 1
ATOM 1456 C CA . LYS A 1 176 ? -3.759 3.745 20.417 1.00 95.56 176 LYS A CA 1
ATOM 1457 C C . LYS A 1 176 ? -5.226 3.671 20.850 1.00 95.56 176 LYS A C 1
ATOM 1459 O O . LYS A 1 176 ? -5.751 4.679 21.313 1.00 95.56 176 LYS A O 1
ATOM 1464 N N . LEU A 1 177 ? -5.857 2.498 20.771 1.00 96.00 177 LEU A N 1
ATOM 1465 C CA . LEU A 1 177 ? -7.232 2.289 21.250 1.00 96.00 177 LEU A CA 1
ATOM 1466 C C . LEU A 1 177 ? -7.341 2.485 22.764 1.00 96.00 177 LEU A C 1
ATOM 1468 O O . LEU A 1 177 ? -8.236 3.188 23.224 1.00 96.00 177 LEU A O 1
ATOM 1472 N N . LYS A 1 178 ? -6.392 1.946 23.535 1.00 95.56 178 LYS A N 1
ATOM 1473 C CA . LYS A 1 178 ? -6.322 2.124 24.991 1.00 95.56 178 LYS A CA 1
ATOM 1474 C C . LYS A 1 178 ? -6.162 3.592 25.373 1.00 95.56 178 LYS A C 1
ATOM 1476 O O . LYS A 1 178 ? -6.896 4.075 26.227 1.00 95.56 178 LYS A O 1
ATOM 1481 N N . LYS A 1 179 ? -5.261 4.322 24.703 1.00 95.69 179 LYS A N 1
ATOM 1482 C CA . LYS A 1 179 ? -5.083 5.769 24.906 1.00 95.69 179 LYS A CA 1
ATOM 1483 C C . LYS A 1 179 ? -6.350 6.563 24.573 1.00 95.69 179 LYS A C 1
ATOM 1485 O O . LYS A 1 179 ? -6.604 7.575 25.212 1.00 95.69 179 LYS A O 1
ATOM 1490 N N . ALA A 1 180 ? -7.134 6.107 23.599 1.00 95.81 180 ALA A N 1
ATOM 1491 C CA . ALA A 1 180 ? -8.416 6.708 23.245 1.00 95.81 180 ALA A CA 1
ATOM 1492 C C . ALA A 1 180 ? -9.584 6.269 24.157 1.00 95.81 180 ALA A C 1
ATOM 1494 O O . ALA A 1 180 ? -10.694 6.742 23.960 1.00 95.81 180 ALA A O 1
ATOM 1495 N N . GLY A 1 181 ? -9.369 5.376 25.134 1.00 95.94 181 GLY A N 1
ATOM 1496 C CA . GLY A 1 181 ? -10.429 4.860 26.014 1.00 95.94 181 GLY A CA 1
ATOM 1497 C C . GLY A 1 181 ? -11.297 3.753 25.398 1.00 95.94 181 GLY A C 1
ATOM 1498 O O . GLY A 1 181 ? -12.324 3.394 25.962 1.00 95.94 181 GLY A O 1
ATOM 1499 N N . HIS A 1 182 ? -10.884 3.182 24.263 1.00 96.12 182 HIS A N 1
ATOM 1500 C CA . HIS A 1 182 ? -11.639 2.189 23.486 1.00 96.12 182 HIS A CA 1
ATOM 1501 C C . HIS A 1 182 ? -11.014 0.782 23.508 1.00 96.12 182 HIS A C 1
ATOM 1503 O O . HIS A 1 182 ? -11.224 -0.012 22.593 1.00 96.12 182 HIS A O 1
ATOM 1509 N N . TRP A 1 183 ? -10.240 0.474 24.552 1.00 94.75 183 TRP A N 1
ATOM 1510 C CA . TRP A 1 183 ? -9.732 -0.870 24.838 1.00 94.75 183 TRP A CA 1
ATOM 1511 C C . TRP A 1 183 ? -9.973 -1.201 26.309 1.00 94.75 183 TRP A C 1
ATOM 1513 O O . TRP A 1 183 ? -9.433 -0.536 27.196 1.00 94.75 183 TRP A O 1
ATOM 1523 N N . THR A 1 184 ? -10.802 -2.203 26.569 1.00 93.12 184 THR A N 1
ATOM 1524 C CA . THR A 1 184 ? -11.283 -2.560 27.907 1.00 93.12 184 THR A CA 1
ATOM 1525 C C . THR A 1 184 ? -10.518 -3.745 28.500 1.00 93.12 184 THR A C 1
ATOM 1527 O O . THR A 1 184 ? -9.719 -4.396 27.832 1.00 93.12 184 THR A O 1
ATOM 1530 N N . LYS A 1 185 ? -10.772 -4.051 29.780 1.00 88.44 185 LYS A N 1
ATOM 1531 C CA . LYS A 1 185 ? -10.253 -5.273 30.417 1.00 88.44 185 LYS A CA 1
ATOM 1532 C C . LYS A 1 185 ? -10.843 -6.550 29.805 1.00 88.44 185 LYS A C 1
ATOM 1534 O O . LYS A 1 185 ? -10.143 -7.550 29.757 1.00 88.44 185 LYS A O 1
ATOM 1539 N N . ALA A 1 186 ? -12.089 -6.511 29.329 1.00 88.06 186 ALA A N 1
ATOM 1540 C CA . ALA A 1 186 ? -12.701 -7.646 28.638 1.00 88.06 186 ALA A CA 1
ATOM 1541 C C . ALA A 1 186 ? -11.971 -7.936 27.315 1.00 88.06 186 ALA A C 1
ATOM 1543 O O . ALA A 1 186 ? -11.612 -9.077 27.050 1.00 88.06 186 ALA A O 1
ATOM 1544 N N . ASP A 1 187 ? -11.634 -6.881 26.563 1.00 89.19 187 ASP A N 1
ATOM 1545 C CA . ASP A 1 187 ? -10.829 -6.993 25.337 1.00 89.19 187 ASP A CA 1
ATOM 1546 C C . ASP A 1 187 ? -9.429 -7.581 25.621 1.00 89.19 187 ASP A C 1
ATOM 1548 O O . ASP A 1 187 ? -8.859 -8.309 24.812 1.00 89.19 187 ASP A O 1
ATOM 1552 N N . GLU A 1 188 ? -8.855 -7.292 26.793 1.00 85.44 188 GLU A N 1
ATOM 1553 C CA . GLU A 1 188 ? -7.585 -7.884 27.235 1.00 85.44 188 GLU A CA 1
ATOM 1554 C C . GLU A 1 188 ? -7.689 -9.399 27.458 1.00 85.44 188 GLU A C 1
ATOM 1556 O O . GLU A 1 188 ? -6.789 -10.144 27.076 1.00 85.44 188 GLU A O 1
ATOM 1561 N N . GLN A 1 189 ? -8.787 -9.854 28.061 1.00 82.31 189 GLN A N 1
ATOM 1562 C CA . GLN A 1 189 ? -9.032 -11.269 28.346 1.00 82.31 189 GLN A CA 1
ATOM 1563 C C . GLN A 1 189 ? -9.308 -12.061 27.061 1.00 82.31 189 GLN A C 1
ATOM 1565 O O . GLN A 1 189 ? -8.745 -13.138 26.878 1.00 82.31 189 GLN A O 1
ATOM 1570 N N . GLU A 1 190 ? -10.095 -11.491 26.144 1.00 82.38 190 GLU A N 1
ATOM 1571 C CA . GLU A 1 190 ? -10.401 -12.078 24.831 1.00 82.38 190 GLU A CA 1
ATOM 1572 C C . GLU A 1 190 ? -9.143 -12.284 23.980 1.00 82.38 190 GLU A C 1
ATOM 1574 O O . GLU A 1 190 ? -9.031 -13.261 23.251 1.00 82.38 190 GLU A O 1
ATOM 1579 N N . THR A 1 191 ? -8.170 -11.379 24.091 1.00 81.69 191 THR A N 1
ATOM 1580 C CA . THR A 1 191 ? -6.939 -11.425 23.289 1.00 81.69 191 THR A CA 1
ATOM 1581 C C . THR A 1 191 ? -5.792 -12.221 23.914 1.00 81.69 191 THR A C 1
ATOM 1583 O O . THR A 1 191 ? -4.753 -12.371 23.271 1.00 81.69 191 THR A O 1
ATOM 1586 N N . SER A 1 192 ? -5.957 -12.700 25.152 1.00 70.62 192 SER A N 1
ATOM 1587 C CA . SER A 1 192 ? -4.952 -13.477 25.900 1.00 70.62 192 SER A CA 1
ATOM 1588 C C . SER A 1 192 ? -5.261 -14.980 25.965 1.00 70.62 192 SER A C 1
ATOM 1590 O O . SER A 1 192 ? -4.495 -15.720 26.582 1.00 70.62 192 SER A O 1
ATOM 1592 N N . SER A 1 193 ? -6.386 -15.400 25.380 1.00 57.00 193 SER A N 1
ATOM 1593 C CA . SER A 1 193 ? -6.868 -16.789 25.322 1.00 57.00 193 SER A CA 1
ATOM 1594 C C . SER A 1 193 ? -6.539 -17.414 23.970 1.00 57.00 193 SER A C 1
ATOM 1596 O O . SER A 1 193 ? -6.240 -18.626 23.951 1.00 57.00 193 SER A O 1
#

Sequence (193 aa):
MQVQENFGPFDYLLRKNLPNELGIVERYHFTPQVEQLIAPVSSVHVLGEISYTLKAWPNHHRALNSMLRHRVRTWGSRPKEYLRYSPAECWLQRAIKFSPKDATVHMLYGILLHRTNHQEQALKQYRKAYDIDPSNVQTKYNLGLLLIELKSYSEAKKYALELYSRGYPLPGLKNKLKKAGHWTKADEQETSS

Secondary structure (DSSP, 8-state):
-----------GGGGGG-HHHHHHHHHHTS-HHHHTTS--SSSSSHHHHHHHHHHH-TT-HHHHHHHHHHHHHTTTS--GGGGTS--HHHHHHHHHHH-TT-HHHHHHHHHHHHHTT-HHHHHHHHHHHHHH-TT-HHHHHHHHHHHHHTT-HHHHHHHHHHHHHTT---HHHHHHHHHTT---HHHHHHT--

Radius of gyration: 19.17 Å; chains: 1; bounding box: 38×39×68 Å

pLDDT: mean 93.21, std 10.45, range [33.16, 98.81]